Protein AF-A0AB94IXF4-F1 (afdb_monomer_lite)

pLDDT: mean 93.94, std 5.79, range [54.81, 98.69]

Structure (mmCIF, N/CA/C/O backbone):
data_AF-A0AB94IXF4-F1
#
_entry.id   AF-A0AB94IXF4-F1
#
loop_
_atom_site.group_PDB
_atom_site.id
_atom_site.type_symbol
_atom_site.label_atom_id
_atom_site.label_alt_id
_atom_site.label_comp_id
_atom_site.label_asym_id
_atom_site.label_entity_id
_atom_site.label_seq_id
_ato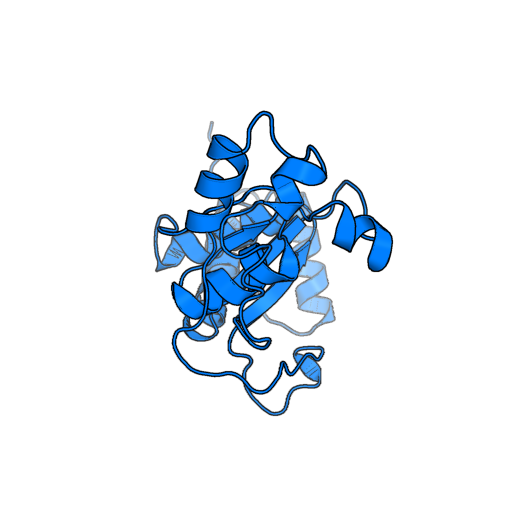m_site.pdbx_PDB_ins_code
_atom_site.Cartn_x
_atom_site.Cartn_y
_atom_site.Cartn_z
_atom_site.occupancy
_atom_site.B_iso_or_equiv
_atom_site.auth_seq_id
_atom_site.auth_comp_id
_atom_site.auth_asym_id
_atom_site.auth_atom_id
_atom_site.pdbx_PDB_model_num
ATOM 1 N N . MET A 1 1 ? -14.359 -2.201 8.084 1.00 85.12 1 MET A N 1
ATOM 2 C CA . MET A 1 1 ? -15.599 -2.285 7.279 1.00 85.12 1 MET A CA 1
ATOM 3 C C . MET A 1 1 ? -16.875 -2.180 8.103 1.00 85.12 1 MET A C 1
ATOM 5 O O . MET A 1 1 ? -17.834 -1.669 7.556 1.00 85.12 1 MET A O 1
ATOM 9 N N . GLY A 1 2 ? -16.889 -2.566 9.391 1.00 82.88 2 GLY A N 1
ATOM 10 C CA . GLY A 1 2 ? -18.087 -2.399 10.233 1.00 82.88 2 GLY A CA 1
ATOM 11 C C . GLY A 1 2 ? -19.212 -3.371 9.870 1.00 82.88 2 GLY A C 1
ATOM 12 O O . GLY A 1 2 ? -20.368 -2.977 9.850 1.00 82.88 2 GLY A O 1
ATOM 13 N N . ILE A 1 3 ? -18.840 -4.604 9.504 1.00 86.94 3 ILE A N 1
ATOM 14 C CA . ILE A 1 3 ? -19.782 -5.665 9.115 1.00 86.94 3 ILE A CA 1
ATOM 15 C C . ILE A 1 3 ? -20.527 -6.160 10.353 1.00 86.94 3 ILE A C 1
ATOM 17 O O . ILE A 1 3 ? -21.752 -6.200 10.369 1.00 86.94 3 ILE A O 1
ATOM 21 N N . ASP A 1 4 ? -19.774 -6.474 11.408 1.00 83.81 4 ASP A N 1
ATOM 22 C CA . ASP A 1 4 ? -20.351 -6.857 12.688 1.00 83.81 4 ASP A CA 1
ATOM 23 C C . ASP A 1 4 ? -20.759 -5.622 13.505 1.00 83.81 4 ASP A C 1
ATOM 25 O O . ASP A 1 4 ? -20.077 -4.586 13.445 1.00 83.81 4 ASP A O 1
ATOM 29 N N . PRO A 1 5 ? -21.824 -5.731 14.323 1.00 78.06 5 PRO A N 1
ATOM 30 C CA . PRO A 1 5 ? -22.170 -4.713 15.302 1.00 78.06 5 PRO A CA 1
ATOM 31 C C . PRO A 1 5 ? -20.988 -4.405 16.223 1.00 78.06 5 PRO A C 1
ATOM 33 O O . PRO A 1 5 ? -20.214 -5.289 16.595 1.00 78.06 5 PRO A O 1
ATOM 36 N N . SER A 1 6 ? -20.864 -3.144 16.638 1.00 76.06 6 SER A N 1
ATOM 37 C CA . SER A 1 6 ? -19.855 -2.765 17.623 1.00 76.06 6 SER A CA 1
ATOM 38 C C . SER A 1 6 ? -20.084 -3.527 18.930 1.00 76.06 6 SER A C 1
ATOM 40 O O . SER A 1 6 ? -21.148 -3.387 19.530 1.00 76.06 6 SER A O 1
ATOM 42 N N . ASP A 1 7 ? -19.082 -4.276 19.393 1.00 81.12 7 ASP A N 1
ATOM 43 C CA . ASP A 1 7 ? -19.069 -4.843 20.743 1.00 81.12 7 ASP A CA 1
ATOM 44 C C . ASP A 1 7 ? -18.964 -3.703 21.772 1.00 81.12 7 ASP A C 1
ATOM 46 O O . ASP A 1 7 ? -17.906 -3.067 21.846 1.00 81.12 7 ASP A O 1
ATOM 50 N N . PRO A 1 8 ? -20.007 -3.438 22.584 1.00 77.62 8 PRO A N 1
ATOM 51 C CA . PRO A 1 8 ? -19.984 -2.351 23.560 1.00 77.62 8 PRO A CA 1
ATOM 52 C C . PRO A 1 8 ? -18.884 -2.521 24.610 1.00 77.62 8 PRO A C 1
ATOM 54 O O . PRO A 1 8 ? -18.415 -1.533 25.162 1.00 77.62 8 PRO A O 1
ATOM 57 N N . LYS A 1 9 ? -18.446 -3.760 24.877 1.00 77.56 9 LYS A N 1
ATOM 58 C CA . LYS A 1 9 ? -17.400 -4.064 25.866 1.00 77.56 9 LYS A CA 1
ATOM 59 C C . LYS A 1 9 ? -15.984 -3.875 25.325 1.00 77.56 9 LYS A C 1
ATOM 61 O O . LYS A 1 9 ? -15.025 -4.036 26.073 1.00 77.56 9 LYS A O 1
ATOM 66 N N . ASN A 1 10 ? -15.852 -3.595 24.032 1.00 82.56 10 ASN A N 1
ATOM 67 C CA . ASN A 1 10 ? -14.578 -3.351 23.364 1.00 82.56 10 ASN A CA 1
ATOM 68 C C . ASN A 1 10 ? -14.664 -2.161 22.388 1.00 82.56 10 ASN A C 1
ATOM 70 O O . ASN A 1 10 ? -13.894 -2.048 21.424 1.00 82.56 10 ASN A O 1
ATOM 74 N N . ALA A 1 11 ? -15.649 -1.285 22.587 1.00 83.06 11 ALA A N 1
ATOM 75 C CA . ALA A 1 11 ? -15.900 -0.158 21.703 1.00 83.06 11 ALA A CA 1
ATOM 76 C C . ALA A 1 11 ? -14.771 0.875 21.787 1.00 83.06 11 ALA A C 1
ATOM 78 O O . ALA A 1 11 ? -14.455 1.502 20.773 1.00 83.06 11 ALA A O 1
ATOM 79 N N . HIS A 1 12 ? -14.111 0.981 22.946 1.00 86.75 12 HIS A N 1
ATOM 80 C CA . HIS A 1 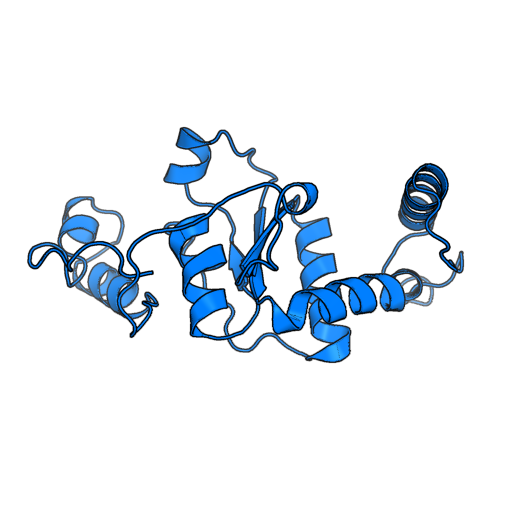12 ? -13.106 1.994 23.257 1.00 86.75 12 HIS A CA 1
ATOM 81 C C . HIS A 1 12 ? -11.711 1.410 23.528 1.00 86.75 12 HIS A C 1
ATOM 83 O O . HIS A 1 12 ? -10.838 2.125 24.001 1.00 86.75 12 HIS A O 1
ATOM 89 N N . GLY A 1 13 ? -11.455 0.148 23.168 1.00 88.94 13 GLY A N 1
ATOM 90 C CA . GLY A 1 13 ? -10.127 -0.475 23.261 1.00 88.94 13 GLY A CA 1
ATOM 91 C C . GLY A 1 13 ? -9.867 -1.246 24.559 1.00 88.94 13 GLY A C 1
ATOM 92 O O . GLY A 1 13 ? -8.744 -1.691 24.793 1.00 88.94 13 GLY A O 1
ATOM 93 N N . GLU A 1 14 ? -10.894 -1.464 25.375 1.00 93.00 14 GLU A N 1
ATOM 94 C CA . GLU A 1 14 ? -10.840 -2.149 26.668 1.00 93.00 14 GLU A CA 1
ATOM 95 C C . GLU A 1 14 ? -10.234 -3.555 26.551 1.00 93.00 14 GLU A C 1
ATOM 97 O O . GLU A 1 14 ? -9.388 -3.950 27.355 1.00 93.00 14 GLU A O 1
ATOM 102 N N . ASN A 1 15 ? -10.592 -4.313 25.506 1.00 90.88 15 ASN A N 1
ATOM 103 C CA . ASN A 1 15 ? -10.020 -5.643 25.299 1.00 90.88 15 ASN A CA 1
ATOM 104 C C . ASN A 1 15 ? -8.533 -5.567 24.931 1.00 90.88 15 ASN A C 1
ATOM 106 O O . ASN A 1 15 ? -7.759 -6.435 25.320 1.00 90.88 15 ASN A O 1
ATOM 110 N N . TRP A 1 16 ? -8.108 -4.539 24.195 1.00 91.50 16 TRP A N 1
ATOM 111 C CA . TRP A 1 16 ? -6.702 -4.370 23.817 1.00 91.50 16 TRP A CA 1
ATOM 112 C C . TRP A 1 16 ? -5.835 -3.934 24.995 1.00 91.50 16 TRP A C 1
ATOM 114 O O . TRP A 1 16 ? -4.705 -4.409 25.119 1.00 91.50 16 TRP A O 1
ATOM 124 N N . ALA A 1 17 ? -6.383 -3.116 25.894 1.00 92.62 17 ALA A N 1
ATOM 125 C CA . ALA A 1 17 ? -5.757 -2.805 27.173 1.00 92.62 17 ALA A CA 1
ATOM 126 C C . ALA A 1 17 ? -5.650 -4.054 28.063 1.00 92.62 17 ALA A C 1
ATOM 128 O O . ALA A 1 17 ? -4.574 -4.366 28.570 1.00 92.62 17 ALA A O 1
ATOM 129 N N . ARG A 1 18 ? -6.729 -4.845 28.172 1.00 93.56 18 ARG A N 1
ATOM 130 C CA . ARG A 1 18 ? -6.743 -6.121 28.911 1.00 93.56 18 ARG A CA 1
ATOM 131 C C . ARG A 1 18 ? -5.699 -7.110 28.389 1.00 93.56 18 ARG A C 1
ATOM 133 O O . ARG A 1 18 ? -5.057 -7.803 29.174 1.00 93.56 18 ARG A O 1
ATOM 140 N N . LEU A 1 19 ? -5.533 -7.178 27.068 1.00 92.56 19 LEU A N 1
ATOM 141 C CA . LEU A 1 19 ? -4.520 -8.001 26.400 1.00 92.56 19 LEU A CA 1
ATOM 142 C C . LEU A 1 19 ? -3.101 -7.419 26.501 1.00 92.56 19 LEU A C 1
ATOM 144 O O . LEU A 1 19 ? -2.166 -8.059 26.027 1.00 92.56 19 LEU A O 1
ATOM 148 N N . LYS A 1 20 ? -2.933 -6.235 27.109 1.00 94.62 20 LYS A N 1
ATOM 149 C CA . LYS A 1 20 ? -1.655 -5.523 27.254 1.00 94.62 20 LYS A CA 1
ATOM 150 C C . LYS A 1 20 ? -0.936 -5.313 25.921 1.00 94.62 20 LYS A C 1
ATOM 152 O O . LYS A 1 20 ? 0.285 -5.381 25.844 1.00 94.62 20 LYS A O 1
ATOM 157 N N . LEU A 1 21 ? -1.707 -5.052 24.863 1.00 93.81 21 LEU A N 1
ATOM 158 C CA . LEU A 1 21 ? -1.144 -4.695 23.556 1.00 93.81 21 LEU A CA 1
ATOM 159 C C . LEU A 1 21 ? -0.539 -3.286 23.562 1.00 93.81 21 LEU A C 1
ATOM 161 O O . LEU A 1 21 ? 0.271 -2.963 22.698 1.00 93.81 21 LEU A O 1
ATOM 165 N N . TYR A 1 22 ? -0.945 -2.461 24.530 1.00 95.06 22 TYR A N 1
ATOM 166 C CA . TYR A 1 22 ? -0.516 -1.081 24.708 1.00 95.06 22 TYR A CA 1
ATOM 167 C C . TYR A 1 22 ? -0.258 -0.799 26.190 1.00 95.06 22 TYR A C 1
ATOM 169 O O . TYR A 1 22 ? -0.819 -1.470 27.055 1.00 95.06 22 TYR A O 1
ATOM 177 N N . ASP A 1 23 ? 0.564 0.214 26.460 1.00 96.44 23 ASP A N 1
ATOM 178 C CA . ASP A 1 23 ? 1.026 0.584 27.806 1.00 96.44 23 ASP A CA 1
ATOM 179 C C . ASP A 1 23 ? -0.114 0.959 28.770 1.00 96.44 23 ASP A C 1
ATOM 181 O O . ASP A 1 23 ? -0.066 0.655 29.959 1.00 96.44 23 ASP A O 1
ATOM 185 N N . SER A 1 24 ? -1.182 1.577 28.256 1.00 96.00 24 SER A N 1
ATOM 186 C CA . SER A 1 24 ? -2.329 1.990 29.065 1.00 96.00 24 SER A CA 1
ATOM 187 C C . SER A 1 24 ? -3.651 1.909 28.308 1.00 96.00 24 SER A C 1
ATOM 189 O O . SER A 1 24 ? -3.694 1.920 27.075 1.00 96.00 24 SER A O 1
ATOM 191 N N . GLU A 1 25 ? -4.752 1.907 29.064 1.00 95.31 25 GLU A N 1
ATOM 192 C CA . GLU A 1 25 ? -6.114 2.036 28.529 1.00 95.31 25 GLU A CA 1
ATOM 193 C C . GLU A 1 25 ? -6.272 3.283 27.658 1.00 95.31 25 GLU A C 1
ATOM 195 O O . GLU A 1 25 ? -6.907 3.227 26.608 1.00 95.31 25 GLU A O 1
ATOM 200 N N . LYS A 1 26 ? -5.627 4.392 28.041 1.00 96.50 26 LYS A N 1
ATOM 201 C CA . LYS A 1 26 ? -5.631 5.629 27.258 1.00 96.50 26 LYS A CA 1
ATOM 202 C C . LYS A 1 26 ? -5.018 5.418 25.873 1.00 96.50 26 LYS A C 1
ATOM 204 O O . LYS A 1 26 ? -5.634 5.795 24.881 1.00 96.50 26 LYS A O 1
ATOM 209 N N . VAL A 1 27 ? -3.846 4.782 25.796 1.00 96.44 27 VAL A N 1
ATOM 210 C CA . VAL A 1 27 ? -3.198 4.486 24.507 1.00 96.44 27 VAL A CA 1
ATOM 211 C C . VAL A 1 27 ? -4.059 3.524 23.688 1.00 96.44 27 VAL A C 1
ATOM 213 O O . VAL A 1 27 ? -4.276 3.762 22.503 1.00 96.44 27 VAL A O 1
ATOM 216 N N . ALA A 1 28 ? -4.618 2.482 24.311 1.00 95.75 28 ALA A N 1
ATOM 217 C CA . ALA A 1 28 ? -5.523 1.557 23.631 1.00 95.75 28 ALA A CA 1
ATOM 218 C C . ALA A 1 28 ? -6.760 2.267 23.045 1.00 95.75 28 ALA A C 1
ATOM 220 O O . ALA A 1 28 ? -7.162 1.979 21.914 1.00 95.75 28 ALA A O 1
ATOM 221 N N . ALA A 1 29 ? -7.328 3.224 23.780 1.00 94.56 29 ALA A N 1
ATOM 222 C CA . ALA A 1 29 ? -8.455 4.031 23.330 1.00 94.56 29 ALA A CA 1
ATOM 223 C C . ALA A 1 29 ? -8.081 4.987 22.198 1.00 94.56 29 ALA A C 1
ATOM 225 O O . ALA A 1 29 ? -8.840 5.129 21.238 1.00 94.56 29 ALA A O 1
ATOM 226 N N . ASP A 1 30 ? -6.911 5.616 22.262 1.00 95.25 30 ASP A N 1
ATOM 227 C CA . ASP A 1 30 ? -6.436 6.504 21.201 1.00 95.25 30 ASP A CA 1
ATOM 228 C C . ASP A 1 30 ? -6.174 5.731 19.901 1.00 95.25 30 ASP A C 1
ATOM 230 O O . ASP A 1 30 ? -6.598 6.165 18.828 1.00 95.25 30 ASP A O 1
ATOM 234 N N . VAL A 1 31 ? -5.618 4.519 19.994 1.00 94.12 31 VAL A N 1
ATOM 235 C CA . VAL A 1 31 ? -5.533 3.598 18.853 1.00 94.12 31 VAL A CA 1
ATOM 236 C C . VAL A 1 31 ? -6.923 3.281 18.299 1.00 94.12 31 VAL A C 1
ATOM 238 O O . VAL A 1 31 ? -7.137 3.329 17.087 1.00 94.12 31 VAL A O 1
ATOM 241 N N . ARG A 1 32 ? -7.886 2.959 19.171 1.00 91.62 32 ARG A N 1
ATOM 242 C CA . ARG A 1 32 ? -9.256 2.613 18.767 1.00 91.62 32 ARG A CA 1
ATOM 243 C C . ARG A 1 32 ? -9.939 3.757 18.008 1.00 91.62 32 ARG A C 1
ATOM 245 O O . ARG A 1 32 ? -10.638 3.486 17.032 1.00 91.62 32 ARG A O 1
ATOM 252 N N . LYS A 1 33 ? -9.705 5.012 18.409 1.00 91.75 33 LYS A N 1
ATOM 253 C CA . LYS A 1 33 ? -10.216 6.219 17.726 1.00 91.75 33 LYS A CA 1
ATOM 254 C C . LYS A 1 33 ? -9.614 6.420 16.334 1.00 91.75 33 LYS A C 1
ATOM 256 O O . LYS A 1 33 ? -10.285 6.972 15.469 1.00 91.75 33 LYS A O 1
ATOM 261 N N . GLY A 1 34 ? -8.374 5.979 16.111 1.00 90.44 34 GLY A N 1
ATOM 262 C CA . GLY A 1 34 ? -7.700 6.073 14.810 1.00 90.44 34 GLY A CA 1
ATOM 263 C C . GLY A 1 34 ? -8.213 5.086 13.753 1.00 90.44 34 GLY A C 1
ATOM 264 O O . GLY A 1 34 ? -7.887 5.219 12.569 1.00 90.44 34 GLY A O 1
ATOM 265 N N . LEU A 1 35 ? -9.013 4.095 14.162 1.00 91.69 35 LEU A N 1
ATOM 266 C CA . LEU A 1 35 ? -9.588 3.100 13.261 1.00 91.69 35 LEU A CA 1
ATOM 267 C C . LEU A 1 35 ? -10.643 3.718 12.343 1.00 91.69 35 LEU A C 1
ATOM 269 O O . LEU A 1 35 ? -11.407 4.601 12.723 1.00 91.69 35 LEU A O 1
ATOM 273 N N . THR A 1 36 ? -10.729 3.182 11.132 1.00 90.69 36 THR A N 1
ATOM 274 C CA . THR A 1 36 ? -11.629 3.664 10.089 1.00 90.69 36 THR A CA 1
ATOM 275 C C . THR A 1 36 ? -12.701 2.619 9.796 1.00 90.69 36 THR A C 1
ATOM 277 O O . THR A 1 36 ? -12.412 1.441 9.568 1.00 90.69 36 THR A O 1
ATOM 280 N N . TYR A 1 37 ? -13.957 3.061 9.781 1.00 90.31 37 TYR A N 1
ATOM 281 C CA . TYR A 1 37 ? -15.126 2.225 9.522 1.00 90.31 37 TYR A CA 1
ATOM 282 C C . TYR A 1 37 ? -15.947 2.815 8.381 1.00 90.31 37 TYR A C 1
ATOM 284 O O . TYR A 1 37 ? -15.998 4.034 8.216 1.00 90.31 37 TYR A O 1
ATOM 292 N N . SER A 1 38 ? -16.595 1.949 7.598 1.00 89.94 38 SER A N 1
ATOM 293 C CA . SER A 1 38 ? -17.587 2.421 6.637 1.00 89.94 38 SER A CA 1
ATOM 294 C C . SER A 1 38 ?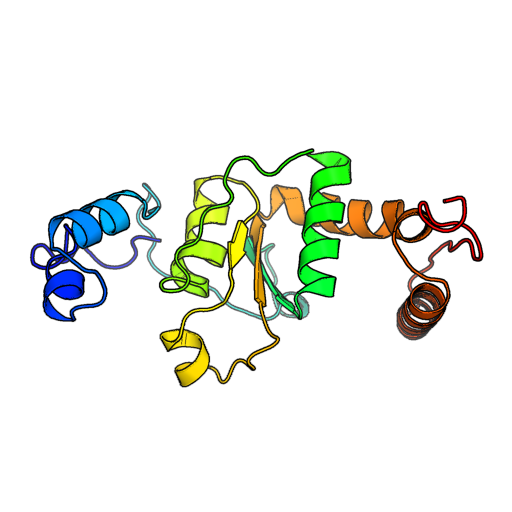 -18.793 2.950 7.408 1.00 89.94 38 SER A C 1
ATOM 296 O O . SER A 1 38 ? -19.197 2.351 8.403 1.00 89.94 38 SER A O 1
ATOM 298 N N . LYS A 1 39 ? -19.345 4.082 6.964 1.00 86.69 39 LYS A N 1
ATOM 299 C CA . LYS A 1 39 ? -20.590 4.636 7.520 1.00 86.69 39 LYS A CA 1
ATOM 300 C C . LYS A 1 39 ? -21.825 3.902 7.002 1.00 86.69 39 LYS A C 1
ATOM 302 O O . LYS A 1 39 ? -22.883 3.973 7.616 1.00 86.69 39 LYS A O 1
ATOM 307 N N . GLU A 1 40 ? -21.688 3.224 5.869 1.00 87.81 40 GLU A N 1
ATOM 308 C CA . GLU A 1 40 ? -22.754 2.437 5.271 1.00 87.81 40 GLU A CA 1
ATOM 309 C C . GLU A 1 40 ? -22.690 0.997 5.786 1.00 87.81 40 GLU A C 1
ATOM 311 O O . GLU A 1 40 ? -21.602 0.410 5.779 1.00 87.81 40 GLU A O 1
ATOM 316 N N . PRO A 1 41 ? -23.828 0.396 6.170 1.00 85.88 41 PRO A N 1
ATOM 317 C CA . PRO A 1 41 ? -23.877 -1.014 6.527 1.00 85.88 41 PRO A CA 1
ATOM 318 C C . PRO A 1 41 ? -23.360 -1.889 5.382 1.00 85.88 41 PRO A C 1
ATOM 320 O O . PRO A 1 41 ? -23.752 -1.718 4.225 1.00 85.88 41 PRO A O 1
ATOM 323 N N . LYS A 1 42 ? -22.491 -2.849 5.704 1.00 88.56 42 LYS A N 1
ATOM 324 C CA . LYS A 1 42 ? -21.982 -3.843 4.752 1.00 88.56 42 LYS A CA 1
ATOM 325 C C . LYS A 1 42 ? -22.381 -5.231 5.232 1.00 88.56 42 LYS A C 1
ATOM 327 O O . LYS A 1 42 ? -22.160 -5.564 6.388 1.00 88.56 42 LYS A O 1
ATOM 332 N N . TYR A 1 43 ? -22.954 -6.032 4.338 1.00 89.88 43 TYR A N 1
ATOM 333 C CA . TYR A 1 43 ? -23.402 -7.393 4.655 1.00 89.88 43 TYR A CA 1
ATOM 334 C C . TYR A 1 43 ? -22.259 -8.421 4.625 1.00 89.88 43 TYR A C 1
ATOM 336 O O . TYR A 1 43 ? -22.322 -9.446 5.293 1.00 89.88 43 TYR A O 1
ATOM 344 N N . GLY A 1 44 ? -21.197 -8.151 3.863 1.00 90.88 44 GLY A N 1
ATOM 345 C CA . GLY A 1 44 ? -20.068 -9.064 3.725 1.00 90.88 44 GLY A CA 1
ATOM 346 C C . GLY A 1 44 ? -18.957 -8.499 2.848 1.00 90.88 44 GLY A C 1
ATOM 347 O O . GLY A 1 44 ? -19.009 -7.344 2.421 1.00 90.88 44 GLY A O 1
ATOM 348 N N . LEU A 1 45 ? -17.950 -9.334 2.596 1.00 91.19 45 LEU A N 1
ATOM 349 C CA . LEU A 1 45 ? -16.828 -9.056 1.701 1.00 91.19 45 LEU A CA 1
ATOM 350 C C . LEU A 1 45 ? -16.780 -10.121 0.613 1.00 91.19 45 LEU A C 1
ATOM 352 O O . LEU A 1 45 ? -16.959 -11.303 0.898 1.00 91.19 45 LEU A O 1
ATOM 356 N N . PHE A 1 46 ? -16.499 -9.691 -0.612 1.00 93.00 46 PHE A N 1
ATOM 357 C CA . PHE A 1 46 ? -16.178 -10.576 -1.721 1.00 93.00 46 PHE A CA 1
ATOM 358 C C . PHE A 1 46 ? -14.679 -10.473 -2.006 1.00 93.00 46 PHE A C 1
ATOM 360 O O . PHE A 1 46 ? -14.157 -9.372 -2.173 1.00 93.00 46 PHE A O 1
ATOM 367 N N . LEU A 1 47 ? -13.991 -11.613 -2.008 1.00 93.56 47 LEU A N 1
ATOM 368 C CA . LEU A 1 47 ? -12.547 -11.716 -2.201 1.00 93.56 47 LEU A CA 1
ATOM 369 C C . LEU A 1 47 ? -12.282 -12.782 -3.260 1.00 93.56 47 LEU A C 1
ATOM 371 O O . LEU A 1 47 ? -12.800 -13.891 -3.155 1.00 93.56 47 LEU A O 1
ATOM 375 N N . ALA A 1 48 ? -11.467 -12.443 -4.248 1.00 95.12 48 ALA A N 1
ATOM 376 C CA . ALA A 1 48 ? -11.022 -13.344 -5.302 1.00 95.12 48 ALA A CA 1
ATOM 377 C C . ALA A 1 48 ? -9.714 -12.805 -5.912 1.00 95.12 48 ALA A C 1
ATOM 379 O O . ALA A 1 48 ? -9.419 -11.613 -5.753 1.00 95.12 48 ALA A O 1
ATOM 380 N N . PRO A 1 49 ? -8.923 -13.646 -6.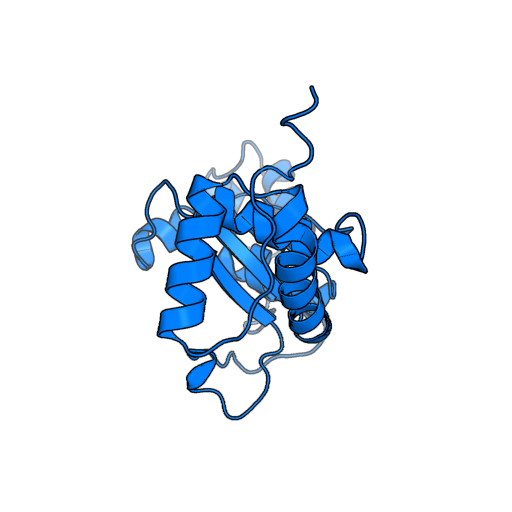595 1.00 95.50 49 PRO A N 1
ATOM 381 C CA . PRO A 1 49 ? -7.898 -13.170 -7.518 1.00 95.50 49 PRO A CA 1
ATOM 382 C C . PRO A 1 49 ? -8.507 -12.207 -8.543 1.00 95.50 49 PRO A C 1
ATOM 384 O O . PRO A 1 49 ? -9.653 -12.383 -8.958 1.00 95.50 49 PRO A O 1
ATOM 387 N N . ILE A 1 50 ? -7.767 -11.168 -8.937 1.00 92.19 50 ILE A N 1
ATOM 388 C CA . ILE A 1 50 ? -8.306 -10.113 -9.811 1.00 92.19 50 ILE A CA 1
ATOM 389 C C . ILE A 1 50 ? -8.670 -10.655 -11.201 1.00 92.19 50 ILE A C 1
ATOM 391 O O . ILE A 1 50 ? -9.590 -10.154 -11.838 1.00 92.19 50 ILE A O 1
ATOM 395 N N . GLU A 1 51 ? -7.968 -11.695 -11.645 1.00 91.75 51 GLU A N 1
ATOM 396 C CA . GLU A 1 51 ? -8.203 -12.430 -12.885 1.00 91.75 51 GLU A CA 1
ATOM 397 C C . GLU A 1 51 ? -9.518 -13.224 -12.897 1.00 91.75 51 GLU A C 1
ATOM 399 O O . GLU A 1 51 ? -10.061 -13.463 -13.973 1.00 91.75 51 GLU A O 1
ATOM 404 N N . ASP A 1 52 ? -10.047 -13.570 -11.721 1.00 94.75 52 ASP A N 1
ATOM 405 C CA . ASP A 1 52 ? -11.270 -14.364 -11.554 1.00 94.75 52 ASP A CA 1
ATOM 406 C C . ASP A 1 52 ? -12.494 -13.488 -11.221 1.00 94.75 52 ASP A C 1
ATOM 408 O O . ASP A 1 52 ? -13.588 -13.996 -10.963 1.00 94.75 52 ASP A O 1
ATOM 412 N N . MET A 1 53 ? -12.330 -12.160 -11.174 1.00 92.56 53 MET A N 1
ATOM 413 C CA . MET A 1 53 ? -13.408 -11.233 -10.834 1.00 92.56 53 MET A CA 1
ATOM 414 C C . MET A 1 53 ? -14.156 -10.713 -12.068 1.00 92.56 53 MET A C 1
ATOM 416 O O . MET A 1 53 ? -13.596 -10.002 -12.899 1.00 92.56 53 MET A O 1
ATOM 420 N N . ASP A 1 54 ? -15.475 -10.927 -12.104 1.00 90.06 54 ASP A N 1
ATOM 421 C CA . ASP A 1 54 ? -16.363 -10.339 -13.125 1.00 90.06 54 ASP A CA 1
ATOM 422 C C . ASP A 1 54 ? -16.568 -8.823 -12.956 1.00 90.06 54 ASP A C 1
ATOM 424 O O . ASP A 1 54 ? -16.949 -8.110 -13.888 1.00 90.06 54 ASP A O 1
ATOM 428 N N . LYS A 1 55 ? -16.370 -8.317 -11.734 1.00 90.06 55 LYS A N 1
ATOM 429 C CA . LYS A 1 55 ? -16.555 -6.908 -11.371 1.00 90.06 55 LYS A CA 1
ATOM 430 C C . LYS A 1 55 ? -15.244 -6.322 -10.882 1.00 90.06 55 LYS A C 1
ATOM 432 O O . LYS A 1 55 ? -14.469 -6.991 -10.211 1.00 90.06 55 LYS A O 1
ATOM 437 N N . ARG A 1 56 ? -15.032 -5.036 -11.160 1.00 91.56 56 ARG A N 1
ATOM 438 C CA . ARG A 1 56 ? -13.888 -4.309 -10.603 1.00 91.56 56 ARG A CA 1
ATOM 439 C C . ARG A 1 56 ? -13.990 -4.292 -9.069 1.00 91.56 56 ARG A C 1
ATOM 441 O O . ARG A 1 56 ? -15.068 -3.970 -8.566 1.00 91.56 56 ARG A O 1
ATOM 448 N N . PRO A 1 57 ? -12.919 -4.648 -8.339 1.00 95.56 57 PRO A N 1
ATOM 449 C CA . PRO A 1 57 ? -12.924 -4.603 -6.883 1.00 95.56 57 PRO A CA 1
ATOM 450 C C . PRO A 1 57 ? -12.870 -3.158 -6.388 1.00 95.56 57 PRO A C 1
ATOM 452 O O . PRO A 1 57 ? -12.133 -2.353 -6.951 1.00 95.56 57 PRO A O 1
ATOM 455 N N . ASP A 1 58 ? -13.563 -2.857 -5.286 1.00 96.00 58 ASP A N 1
ATOM 456 C CA . ASP A 1 58 ? -13.506 -1.535 -4.644 1.00 96.00 58 ASP A CA 1
ATOM 457 C C . ASP A 1 58 ? -12.095 -1.184 -4.132 1.00 96.00 58 ASP A C 1
ATOM 459 O O . ASP A 1 58 ? -11.714 -0.015 -4.067 1.00 96.00 58 ASP A O 1
ATOM 463 N N . VAL A 1 59 ? -11.326 -2.204 -3.738 1.00 97.19 59 VAL A N 1
ATOM 464 C CA . VAL A 1 59 ? -9.938 -2.092 -3.281 1.00 97.19 59 VAL A CA 1
ATOM 465 C C . VAL A 1 59 ? -9.145 -3.283 -3.812 1.00 97.19 59 VAL A C 1
ATOM 467 O O . VAL A 1 59 ? -9.551 -4.431 -3.634 1.00 97.19 59 VAL A O 1
ATOM 470 N N . VAL A 1 60 ? -7.991 -3.018 -4.419 1.00 97.88 60 VAL A N 1
ATOM 471 C CA . VAL A 1 60 ? -7.016 -4.036 -4.818 1.00 97.88 60 VAL A CA 1
ATOM 472 C C . VAL A 1 60 ? -6.000 -4.221 -3.695 1.00 97.88 60 VAL A C 1
ATOM 474 O O . VAL A 1 60 ? -5.363 -3.262 -3.256 1.00 97.88 60 VAL A O 1
ATOM 477 N N . LEU A 1 61 ? -5.843 -5.463 -3.239 1.00 97.75 61 LEU A N 1
ATOM 478 C CA . LEU A 1 61 ? -4.849 -5.852 -2.243 1.00 97.75 61 LEU A CA 1
ATOM 479 C C . LEU A 1 61 ? -3.623 -6.427 -2.948 1.00 97.75 61 LEU A C 1
ATOM 481 O O . LEU A 1 61 ? -3.735 -7.394 -3.698 1.00 97.75 61 LEU A O 1
ATOM 485 N N . ILE A 1 62 ? -2.452 -5.854 -2.685 1.00 98.12 62 ILE A N 1
ATOM 486 C CA . ILE A 1 62 ? -1.181 -6.315 -3.250 1.00 98.12 62 ILE A CA 1
ATOM 487 C C . ILE A 1 62 ? -0.253 -6.667 -2.095 1.00 98.12 62 ILE A C 1
ATOM 489 O O . ILE A 1 62 ? 0.083 -5.795 -1.298 1.00 98.12 62 ILE A O 1
ATOM 493 N N . VAL A 1 63 ? 0.171 -7.927 -2.014 1.00 97.69 63 VAL A N 1
ATOM 494 C CA . VAL A 1 63 ? 1.208 -8.381 -1.077 1.00 97.69 63 VAL A CA 1
ATOM 495 C C . VAL A 1 63 ? 2.522 -8.488 -1.839 1.00 97.69 63 VAL A C 1
ATOM 497 O O . VAL A 1 63 ? 2.576 -9.104 -2.904 1.00 97.69 63 VAL A O 1
ATOM 500 N N . ALA A 1 64 ? 3.567 -7.839 -1.337 1.00 98.19 64 ALA A N 1
ATOM 501 C CA . ALA A 1 64 ? 4.872 -7.814 -1.982 1.00 98.19 64 ALA A CA 1
ATOM 502 C C . ALA A 1 64 ? 5.982 -7.491 -0.975 1.00 98.19 64 ALA A C 1
ATOM 504 O O . ALA A 1 64 ? 5.725 -7.162 0.179 1.00 98.19 64 ALA A O 1
ATOM 505 N N . ASN A 1 65 ? 7.235 -7.552 -1.420 1.00 98.31 65 ASN A N 1
ATOM 506 C CA . ASN A 1 65 ? 8.366 -7.107 -0.610 1.00 98.31 65 ASN A CA 1
ATOM 507 C C . ASN A 1 65 ? 8.432 -5.563 -0.492 1.00 98.31 65 ASN A C 1
ATOM 509 O O . ASN A 1 65 ? 7.820 -4.858 -1.306 1.00 98.31 65 ASN A O 1
ATOM 513 N N . PRO A 1 66 ? 9.209 -5.015 0.467 1.00 98.56 66 PRO A N 1
ATOM 514 C CA . PRO A 1 66 ? 9.344 -3.572 0.660 1.00 98.56 66 PRO A CA 1
ATOM 515 C C . PRO A 1 66 ? 9.733 -2.792 -0.598 1.00 98.56 66 PRO A C 1
ATOM 517 O O . PRO A 1 66 ? 9.232 -1.690 -0.814 1.00 98.56 66 PRO A O 1
ATOM 520 N N . TYR A 1 67 ? 10.594 -3.359 -1.451 1.00 98.31 67 TYR A N 1
ATOM 521 C CA . TYR A 1 67 ? 11.034 -2.702 -2.683 1.00 98.31 67 TYR A CA 1
ATOM 522 C C . TYR A 1 67 ? 9.869 -2.491 -3.657 1.00 98.31 67 TYR A C 1
ATOM 524 O O . TYR A 1 67 ? 9.652 -1.388 -4.156 1.00 98.31 67 TYR A O 1
ATOM 532 N N . ASN A 1 68 ? 9.062 -3.528 -3.877 1.00 98.38 68 ASN A N 1
ATOM 533 C CA . ASN A 1 68 ? 7.897 -3.453 -4.751 1.00 98.38 68 ASN A CA 1
ATOM 534 C C . ASN A 1 68 ? 6.794 -2.569 -4.154 1.00 98.38 68 ASN A C 1
ATOM 536 O O . ASN A 1 68 ? 6.168 -1.809 -4.888 1.00 98.38 68 ASN A O 1
ATOM 540 N N . CYS A 1 69 ? 6.579 -2.602 -2.834 1.00 98.50 69 CYS A N 1
ATOM 541 C CA . CYS A 1 69 ? 5.655 -1.674 -2.178 1.00 98.50 69 CYS A CA 1
ATOM 542 C C . CYS A 1 69 ? 6.096 -0.214 -2.350 1.00 98.50 69 CYS A C 1
ATOM 544 O O . CYS A 1 69 ? 5.265 0.642 -2.646 1.00 98.50 69 CYS A O 1
ATOM 546 N N . MET A 1 70 ? 7.397 0.071 -2.249 1.00 98.12 70 MET A N 1
ATOM 547 C CA . MET A 1 70 ? 7.949 1.393 -2.553 1.00 98.12 70 MET A CA 1
ATOM 548 C C . MET A 1 70 ? 7.670 1.797 -4.009 1.00 98.12 70 MET A C 1
ATOM 550 O O . MET A 1 70 ? 7.184 2.905 -4.239 1.00 98.12 70 MET A O 1
ATOM 554 N N . ARG A 1 71 ? 7.876 0.899 -4.984 1.00 98.56 71 ARG A N 1
ATOM 555 C CA . ARG A 1 71 ? 7.558 1.173 -6.398 1.00 98.56 71 ARG A CA 1
ATOM 556 C C . ARG A 1 71 ? 6.074 1.447 -6.629 1.00 98.56 71 ARG A C 1
ATOM 558 O O . ARG A 1 71 ? 5.750 2.333 -7.413 1.00 98.56 71 ARG A O 1
ATOM 565 N N . ILE A 1 72 ? 5.180 0.765 -5.912 1.00 98.69 72 ILE A N 1
ATOM 566 C CA . ILE A 1 72 ? 3.734 1.034 -5.953 1.00 98.69 72 ILE A CA 1
ATOM 567 C C . ILE A 1 72 ? 3.421 2.449 -5.448 1.00 98.69 72 ILE A C 1
ATOM 569 O O . ILE A 1 72 ? 2.686 3.180 -6.108 1.00 98.69 72 ILE A O 1
ATOM 573 N N . ILE A 1 73 ? 4.015 2.874 -4.328 1.00 98.38 73 ILE A N 1
ATOM 574 C CA . ILE A 1 73 ? 3.831 4.238 -3.801 1.00 98.38 73 ILE A CA 1
ATOM 575 C C . ILE A 1 73 ? 4.422 5.292 -4.747 1.00 98.38 73 ILE A C 1
ATOM 577 O O . ILE A 1 73 ? 3.810 6.335 -4.954 1.00 98.38 73 ILE A O 1
ATOM 581 N N . GLN A 1 74 ? 5.575 5.029 -5.367 1.00 98.19 74 GLN A N 1
ATOM 582 C CA . GLN A 1 74 ? 6.122 5.914 -6.401 1.00 98.19 74 GLN A CA 1
ATOM 583 C C . GLN A 1 74 ? 5.204 6.001 -7.628 1.00 98.19 74 GLN A C 1
ATOM 585 O O . GLN A 1 74 ? 5.039 7.084 -8.184 1.00 98.19 74 GLN A O 1
ATOM 590 N N . GLY A 1 75 ? 4.589 4.885 -8.029 1.00 98.56 75 GLY A N 1
ATOM 591 C CA . GLY A 1 75 ? 3.604 4.858 -9.107 1.00 98.56 75 GLY A CA 1
ATOM 592 C C . GLY A 1 75 ? 2.366 5.689 -8.791 1.00 98.56 75 GLY A C 1
ATOM 593 O O . GLY A 1 75 ? 1.962 6.509 -9.605 1.00 98.56 75 GLY A O 1
ATOM 594 N N . TYR A 1 76 ? 1.829 5.561 -7.575 1.00 98.56 76 TYR A N 1
ATOM 595 C CA . TYR A 1 76 ? 0.774 6.449 -7.079 1.00 98.56 76 TYR A CA 1
ATOM 596 C C . TYR A 1 76 ? 1.197 7.923 -7.147 1.00 98.56 76 TYR A C 1
ATOM 598 O O . TYR A 1 76 ? 0.480 8.770 -7.681 1.00 98.56 76 TYR A O 1
ATOM 606 N N . ALA A 1 77 ? 2.390 8.230 -6.634 1.00 98.31 77 ALA A N 1
ATOM 607 C CA . ALA A 1 77 ? 2.855 9.601 -6.501 1.00 98.31 77 ALA A CA 1
ATOM 608 C C . ALA A 1 77 ? 3.106 10.307 -7.835 1.00 98.31 77 ALA A C 1
ATOM 610 O O . ALA A 1 77 ? 3.061 11.536 -7.882 1.00 98.31 77 ALA A O 1
ATOM 611 N N . TYR A 1 78 ? 3.325 9.550 -8.911 1.00 98.44 78 TYR A N 1
ATOM 612 C CA . TYR A 1 78 ? 3.481 10.097 -10.254 1.00 98.44 78 TYR A CA 1
ATOM 613 C C . TYR A 1 78 ? 2.255 10.909 -10.705 1.00 98.44 78 TYR A C 1
ATOM 615 O O . TYR A 1 78 ? 2.423 11.991 -11.262 1.00 98.44 78 TYR A O 1
ATOM 623 N N . HIS A 1 79 ? 1.040 10.429 -10.412 1.00 98.44 79 HIS A N 1
ATOM 624 C CA . HIS A 1 79 ? -0.212 11.110 -10.782 1.00 98.44 79 HIS A CA 1
ATOM 625 C C . HIS A 1 79 ? -0.843 11.894 -9.632 1.00 98.44 79 HIS A C 1
ATOM 627 O O . HIS A 1 79 ? -1.479 12.922 -9.859 1.00 98.44 79 HIS A O 1
ATOM 633 N N . HIS A 1 80 ? -0.670 11.430 -8.393 1.00 97.38 80 HIS A N 1
ATOM 634 C CA . HIS A 1 80 ? -1.418 11.949 -7.243 1.00 97.38 80 HIS A CA 1
ATOM 635 C C . HIS A 1 80 ? -0.559 12.703 -6.216 1.00 97.38 80 HIS A C 1
ATOM 637 O O . HIS A 1 80 ? -1.097 13.281 -5.272 1.00 97.38 80 HIS A O 1
ATOM 643 N N . GLY A 1 81 ? 0.769 12.725 -6.370 1.00 97.38 81 GLY A N 1
ATOM 644 C CA . GLY A 1 81 ? 1.673 13.303 -5.377 1.00 97.38 81 GLY A CA 1
ATOM 645 C C . GLY A 1 81 ? 1.742 12.481 -4.083 1.00 97.38 81 GLY A C 1
ATOM 646 O O . GLY A 1 81 ? 1.694 11.254 -4.090 1.00 97.38 81 GLY A O 1
ATOM 647 N N . MET A 1 82 ? 1.918 13.140 -2.939 1.00 96.94 82 MET A N 1
ATOM 648 C CA . MET A 1 82 ? 2.104 12.426 -1.673 1.00 96.94 82 MET A CA 1
ATOM 649 C C . MET A 1 82 ? 0.770 11.839 -1.167 1.00 96.94 82 MET A C 1
ATOM 651 O O . MET A 1 82 ? -0.204 12.588 -1.081 1.00 96.94 82 MET A O 1
ATOM 655 N N . PRO A 1 83 ? 0.706 10.547 -0.783 1.00 95.62 83 PRO A N 1
ATOM 656 C CA . PRO A 1 83 ? -0.477 9.982 -0.134 1.00 95.62 83 PRO A CA 1
ATOM 657 C C . PRO A 1 83 ? -0.874 10.789 1.110 1.00 95.62 83 PRO A C 1
ATOM 659 O O . PRO A 1 83 ? -0.033 11.059 1.972 1.00 95.62 83 PRO A O 1
ATOM 662 N N . ALA A 1 84 ? -2.148 11.158 1.234 1.00 93.06 84 ALA A N 1
ATOM 663 C CA . ALA A 1 84 ? -2.634 12.000 2.328 1.00 93.06 84 ALA A CA 1
ATOM 664 C C . ALA A 1 84 ? -3.017 11.188 3.577 1.00 93.06 84 ALA A C 1
ATOM 666 O O . ALA A 1 84 ? -3.069 11.725 4.684 1.00 93.06 84 ALA A O 1
ATOM 667 N N . SER A 1 85 ? -3.288 9.892 3.408 1.00 87.81 85 SER A N 1
ATOM 668 C CA . SER A 1 85 ? -3.967 9.065 4.409 1.00 87.81 85 SER A CA 1
ATOM 669 C C . SER A 1 85 ? -3.142 7.885 4.918 1.00 87.81 85 SER A C 1
ATOM 671 O O . SER A 1 85 ? -3.720 6.981 5.534 1.00 87.81 85 SER A O 1
ATOM 673 N N . ILE A 1 86 ? -1.816 7.892 4.723 1.00 94.75 86 ILE A N 1
ATOM 674 C CA . ILE A 1 86 ? -0.940 6.825 5.226 1.00 94.75 86 ILE A CA 1
ATOM 675 C C . ILE A 1 86 ? -1.041 6.755 6.747 1.00 94.75 86 ILE A C 1
ATOM 677 O O . ILE A 1 86 ? -0.762 7.716 7.465 1.00 94.75 86 ILE A O 1
ATOM 681 N N . ASN A 1 87 ? -1.468 5.603 7.247 1.00 93.00 87 ASN A N 1
ATOM 682 C CA . ASN A 1 87 ? -1.625 5.359 8.672 1.00 93.00 87 ASN A CA 1
ATOM 683 C C . ASN A 1 87 ? -1.506 3.868 8.944 1.00 93.00 87 ASN A C 1
ATOM 685 O O . ASN A 1 87 ? -2.139 3.047 8.273 1.00 93.00 87 ASN A O 1
ATOM 689 N N . MET A 1 88 ? -0.711 3.534 9.948 1.00 94.00 88 MET A N 1
ATOM 690 C CA . MET A 1 88 ? -0.438 2.159 10.312 1.00 94.00 88 MET A CA 1
ATOM 691 C C . MET A 1 88 ? -0.169 2.049 11.802 1.00 94.00 88 MET A C 1
ATOM 693 O O . MET A 1 88 ? 0.314 2.983 12.442 1.00 94.00 88 MET A O 1
ATOM 697 N N . ILE A 1 89 ? -0.455 0.865 12.323 1.00 94.50 89 ILE A N 1
ATOM 698 C CA . ILE A 1 89 ? -0.104 0.456 13.680 1.00 94.50 89 ILE A CA 1
ATOM 699 C C . ILE A 1 89 ? 0.607 -0.898 13.704 1.00 94.50 89 ILE A C 1
ATOM 701 O O . ILE A 1 89 ? 1.203 -1.267 14.711 1.00 94.50 89 ILE A O 1
ATOM 705 N N . GLY A 1 90 ? 0.541 -1.666 12.612 1.00 93.38 90 GLY A N 1
ATOM 706 C CA . GLY A 1 90 ? 1.148 -2.995 12.532 1.00 93.38 90 GLY A CA 1
ATOM 707 C C . GLY A 1 90 ? 0.341 -4.076 13.255 1.00 93.38 90 GLY A C 1
ATOM 708 O O . GLY A 1 90 ? 0.796 -5.205 13.379 1.00 93.38 90 GLY A O 1
ATOM 709 N N . ASN A 1 91 ? -0.880 -3.764 13.702 1.00 92.75 91 ASN A N 1
ATOM 710 C CA . ASN A 1 91 ? -1.760 -4.689 14.428 1.00 92.75 91 ASN A CA 1
ATOM 711 C C . ASN A 1 91 ? -3.141 -4.888 13.776 1.00 92.75 91 ASN A C 1
ATOM 713 O O . ASN A 1 91 ? -3.898 -5.753 14.210 1.00 92.75 91 ASN A O 1
ATOM 717 N N . GLN A 1 92 ? -3.463 -4.150 12.706 1.00 92.88 92 GLN A N 1
ATOM 718 C CA . GLN A 1 92 ? -4.734 -4.248 11.966 1.00 92.88 92 GLN A CA 1
ATOM 719 C C . GLN A 1 92 ? -4.496 -4.231 10.446 1.00 92.88 92 GLN A C 1
ATOM 721 O O . GLN A 1 92 ? -5.115 -3.478 9.708 1.00 92.88 92 GLN A O 1
ATOM 726 N N . ALA A 1 93 ? -3.572 -5.064 9.979 1.00 95.25 93 ALA A N 1
ATOM 727 C CA . ALA A 1 93 ? -3.037 -5.029 8.621 1.00 95.25 93 ALA A CA 1
ATOM 728 C C . ALA A 1 93 ? -4.077 -5.119 7.493 1.00 95.25 93 ALA A C 1
ATOM 730 O O . ALA A 1 93 ? -4.571 -4.109 7.005 1.00 95.25 93 ALA A O 1
ATOM 731 N N . VAL A 1 94 ? -4.446 -6.327 7.065 1.00 95.44 94 VAL A N 1
ATOM 732 C CA . VAL A 1 94 ? -5.315 -6.486 5.891 1.00 95.44 94 VAL A CA 1
ATOM 733 C C . VAL A 1 94 ? -6.687 -5.848 6.132 1.00 95.44 94 VAL A C 1
ATOM 735 O O . VAL A 1 94 ? -7.204 -5.145 5.272 1.00 95.44 94 VAL A O 1
ATOM 738 N N . CYS A 1 95 ? -7.256 -6.030 7.324 1.00 93.75 95 CYS A N 1
ATOM 739 C CA . CYS A 1 95 ? -8.604 -5.582 7.675 1.00 93.75 95 CYS A CA 1
ATOM 740 C C . CYS A 1 95 ? -8.779 -4.052 7.721 1.00 93.75 95 CYS A C 1
ATOM 742 O O . CYS A 1 95 ? -9.794 -3.546 7.232 1.00 93.75 95 CYS A O 1
ATOM 744 N N . LEU A 1 96 ? -7.834 -3.313 8.312 1.00 95.19 96 LEU A N 1
ATOM 745 C CA . LEU A 1 96 ? -7.888 -1.851 8.409 1.00 95.19 96 LEU A CA 1
ATOM 746 C C . LEU A 1 96 ? -6.944 -1.210 7.402 1.00 95.19 96 LEU A C 1
ATOM 748 O O . LEU A 1 96 ? -7.410 -0.459 6.551 1.00 95.19 96 LEU A O 1
ATOM 752 N N . GLU A 1 97 ? -5.645 -1.483 7.525 1.00 97.25 97 GLU A N 1
ATOM 753 C CA . GLU A 1 97 ? -4.593 -0.754 6.815 1.00 97.25 97 GLU A CA 1
ATOM 754 C C . GLU A 1 97 ? -4.709 -0.951 5.299 1.00 97.25 97 GLU A C 1
ATOM 756 O O . GLU A 1 97 ? -4.616 0.033 4.578 1.00 97.25 97 GLU A O 1
ATOM 761 N N . CYS A 1 98 ? -5.004 -2.158 4.807 1.00 97.25 98 CYS A N 1
ATOM 762 C CA . CYS A 1 98 ? -5.124 -2.399 3.361 1.00 97.25 98 CYS A CA 1
ATOM 763 C C . CYS A 1 98 ? -6.564 -2.439 2.830 1.00 97.25 98 CYS A C 1
ATOM 765 O O . CYS A 1 98 ? -6.745 -2.354 1.625 1.00 97.25 98 CYS A O 1
ATOM 767 N N . THR A 1 99 ? -7.591 -2.562 3.679 1.00 96.19 99 THR A N 1
ATOM 768 C CA . THR A 1 99 ? -8.990 -2.684 3.212 1.00 96.19 99 THR A CA 1
ATOM 769 C C . THR A 1 99 ? -9.850 -1.507 3.646 1.00 96.19 99 THR A C 1
ATOM 771 O O . THR A 1 99 ? -10.238 -0.681 2.823 1.00 96.19 99 THR A O 1
ATOM 774 N N . ALA A 1 100 ? -10.179 -1.411 4.940 1.00 95.25 100 ALA A N 1
ATOM 775 C CA . ALA A 1 100 ? -11.169 -0.439 5.395 1.00 95.25 100 ALA A CA 1
ATOM 776 C C . ALA A 1 100 ? -10.706 1.006 5.216 1.00 95.25 100 ALA A C 1
ATOM 778 O O . ALA A 1 100 ? -11.529 1.866 4.913 1.00 95.25 100 ALA A O 1
ATOM 779 N N . ARG A 1 101 ? -9.412 1.277 5.409 1.00 95.94 101 ARG A N 1
ATOM 780 C CA . ARG A 1 101 ? -8.879 2.624 5.252 1.00 95.94 101 ARG A CA 1
ATOM 781 C C . ARG A 1 101 ? -8.885 3.048 3.780 1.00 95.94 101 ARG A C 1
ATOM 783 O O . ARG A 1 101 ? -9.617 3.997 3.519 1.00 95.94 101 ARG A O 1
ATOM 790 N N . PRO A 1 102 ? -8.263 2.323 2.825 1.00 97.00 102 PRO A N 1
ATOM 791 C CA . PRO A 1 102 ? -8.338 2.694 1.411 1.00 97.00 102 PRO A CA 1
ATOM 792 C C . PRO A 1 102 ? -9.764 2.845 0.886 1.00 97.00 102 PRO A C 1
ATOM 794 O O . PRO A 1 102 ? -10.072 3.815 0.199 1.00 97.00 102 PRO A O 1
ATOM 797 N N . TYR A 1 103 ? -10.668 1.951 1.295 1.00 96.19 103 TYR A N 1
ATOM 798 C CA . TYR A 1 103 ? -12.077 2.031 0.914 1.00 96.19 103 TYR A CA 1
ATOM 799 C C . TYR A 1 103 ? -12.765 3.323 1.384 1.00 96.19 103 TYR A C 1
ATOM 801 O O . TYR A 1 103 ? -13.530 3.940 0.643 1.00 96.19 103 TYR A O 1
ATOM 809 N N . VAL A 1 104 ? -12.541 3.722 2.640 1.00 95.50 104 VAL A N 1
ATOM 810 C CA . VAL A 1 104 ? -13.248 4.857 3.253 1.00 95.50 104 VAL A CA 1
ATOM 811 C C . VAL A 1 104 ? -12.578 6.186 2.932 1.00 95.50 104 VAL A C 1
ATOM 813 O O . VAL A 1 104 ? -13.280 7.161 2.675 1.00 95.50 104 VAL A O 1
ATOM 816 N N . THR A 1 105 ? -11.245 6.247 2.969 1.00 95.81 105 THR A N 1
ATOM 817 C CA . THR A 1 105 ? -10.495 7.484 2.708 1.00 95.81 105 THR A CA 1
ATOM 818 C C . THR A 1 105 ? -10.317 7.753 1.225 1.00 95.81 105 THR A C 1
ATOM 820 O O . THR A 1 105 ? -9.980 8.882 0.885 1.00 95.81 105 THR A O 1
ATOM 823 N N . ARG A 1 106 ? -10.563 6.754 0.360 1.00 96.31 106 ARG A N 1
ATOM 824 C CA . ARG A 1 106 ? -10.376 6.861 -1.095 1.00 96.31 106 ARG A CA 1
ATOM 825 C C . ARG A 1 106 ? -8.942 7.268 -1.434 1.00 96.31 106 ARG A C 1
ATOM 827 O O . ARG A 1 106 ? -8.695 8.105 -2.292 1.00 96.31 106 ARG A O 1
ATOM 834 N N . ASP A 1 107 ? -7.996 6.702 -0.692 1.00 97.50 107 ASP A N 1
ATOM 835 C CA . ASP A 1 107 ? -6.569 7.003 -0.785 1.00 97.50 107 ASP A CA 1
ATOM 836 C C . ASP A 1 107 ? -5.764 5.737 -0.486 1.00 97.50 107 ASP A C 1
ATOM 838 O O . ASP A 1 107 ? -6.188 4.897 0.313 1.00 97.50 107 ASP A O 1
ATOM 842 N N . ILE A 1 108 ? -4.621 5.583 -1.141 1.00 98.38 108 ILE A N 1
ATOM 843 C CA . ILE A 1 108 ? -3.757 4.414 -0.997 1.00 98.38 108 ILE A CA 1
ATOM 844 C C . ILE A 1 108 ? -3.237 4.286 0.441 1.00 98.38 108 ILE A C 1
ATOM 846 O O . ILE A 1 108 ? -2.978 5.279 1.126 1.00 98.38 108 ILE A O 1
ATOM 850 N N . ASN A 1 109 ? -3.037 3.054 0.915 1.00 98.25 109 ASN A N 1
ATOM 851 C CA . ASN A 1 109 ? -2.355 2.829 2.189 1.00 98.25 109 ASN A CA 1
ATOM 852 C C . ASN A 1 109 ? -1.466 1.581 2.180 1.00 98.25 109 ASN A C 1
ATOM 854 O O . ASN A 1 109 ? -1.693 0.638 1.422 1.00 98.25 109 ASN A O 1
ATOM 858 N N . ILE A 1 110 ? -0.457 1.579 3.050 1.00 97.75 110 ILE A N 1
ATOM 859 C CA . ILE A 1 110 ? 0.553 0.525 3.180 1.00 97.75 110 ILE A CA 1
ATOM 860 C C . ILE A 1 110 ? 0.507 -0.107 4.576 1.00 97.75 110 ILE A C 1
ATOM 862 O O . ILE A 1 110 ? 0.187 0.551 5.565 1.00 97.75 110 ILE A O 1
ATOM 866 N N . SER A 1 111 ? 0.845 -1.391 4.651 1.00 98.06 111 SER A N 1
ATOM 867 C CA . SER A 1 111 ? 0.874 -2.187 5.871 1.00 98.06 111 SER A CA 1
ATOM 868 C C . SER A 1 111 ? 2.169 -2.976 5.988 1.00 98.06 111 SER A C 1
ATOM 870 O O . SER A 1 111 ? 2.640 -3.582 5.024 1.00 98.06 111 SER A O 1
ATOM 872 N N . LEU A 1 112 ? 2.694 -3.037 7.212 1.00 97.31 112 LEU A N 1
ATOM 873 C CA . LEU A 1 112 ? 3.806 -3.917 7.591 1.00 97.31 112 LEU A CA 1
ATOM 874 C C . LEU A 1 112 ? 3.355 -5.356 7.894 1.00 97.31 112 LEU A C 1
ATOM 876 O O . LEU A 1 112 ? 4.179 -6.190 8.268 1.00 97.31 112 LEU A O 1
ATOM 880 N N . LEU A 1 113 ? 2.059 -5.645 7.737 1.00 97.62 113 LEU A N 1
ATOM 881 C CA . LEU A 1 113 ? 1.384 -6.872 8.156 1.00 97.62 113 LEU A CA 1
ATOM 882 C C . LEU A 1 113 ? 1.422 -7.105 9.676 1.00 97.62 113 LEU A C 1
ATOM 884 O O . LEU A 1 113 ? 2.428 -6.910 10.348 1.00 97.62 113 LEU A O 1
ATOM 888 N N . CYS A 1 114 ? 0.304 -7.566 10.238 1.00 96.62 114 CYS A N 1
ATOM 889 C CA . CYS A 1 114 ? 0.188 -7.796 11.674 1.00 96.62 114 CYS A CA 1
ATOM 890 C C . CYS A 1 114 ? 0.533 -9.229 12.060 1.00 96.62 114 CYS A C 1
ATOM 892 O O . CYS A 1 114 ? 0.370 -10.158 11.265 1.00 96.62 114 CYS A O 1
ATOM 894 N N . ILE A 1 115 ? 0.929 -9.426 13.320 1.00 94.94 115 ILE A N 1
ATOM 895 C CA . ILE A 1 115 ? 1.277 -10.756 13.837 1.00 94.94 115 ILE A CA 1
ATOM 896 C C . ILE A 1 115 ? 0.142 -11.772 13.648 1.00 94.94 115 ILE A C 1
ATOM 898 O O . ILE A 1 115 ? 0.387 -12.928 13.312 1.00 94.94 115 ILE A O 1
ATOM 902 N N . GLY A 1 116 ? -1.112 -11.323 13.778 1.00 93.50 116 GLY A N 1
ATOM 903 C CA . GLY A 1 116 ? -2.287 -12.165 13.575 1.00 93.50 116 GLY A CA 1
ATOM 904 C C . GLY A 1 116 ? -2.365 -12.728 12.157 1.00 93.50 116 GLY A C 1
ATOM 905 O O . GLY A 1 116 ? -2.514 -13.935 11.987 1.00 93.50 116 GLY A O 1
ATOM 906 N N . THR A 1 117 ? -2.224 -11.883 11.128 1.00 94.19 117 THR A N 1
ATOM 907 C CA . THR A 1 117 ? -2.280 -12.361 9.738 1.00 94.19 117 THR A CA 1
ATOM 908 C C . THR A 1 117 ? -1.020 -13.127 9.345 1.00 94.19 117 THR A C 1
ATOM 910 O O . THR A 1 117 ? -1.147 -14.143 8.673 1.00 94.19 117 THR A O 1
ATOM 913 N N . ARG A 1 118 ? 0.165 -12.750 9.846 1.00 96.38 118 ARG A N 1
ATOM 914 C CA . ARG A 1 118 ? 1.403 -13.531 9.655 1.00 96.38 118 ARG A CA 1
ATOM 915 C C . ARG A 1 118 ? 1.249 -14.965 10.156 1.00 96.38 118 ARG A C 1
ATOM 917 O O . ARG A 1 118 ? 1.543 -15.904 9.431 1.00 96.38 118 ARG A O 1
ATOM 924 N N . HIS A 1 119 ? 0.691 -15.143 11.352 1.00 95.31 119 HIS A N 1
ATOM 925 C CA . HIS A 1 119 ? 0.467 -16.474 11.910 1.00 95.31 119 HIS A CA 1
ATOM 926 C C . HIS A 1 119 ? -0.650 -17.255 11.197 1.00 95.31 119 HIS A C 1
ATOM 928 O O . HIS A 1 119 ? -0.543 -18.463 11.021 1.00 95.31 119 HIS A O 1
ATOM 934 N N . ARG A 1 120 ? -1.737 -16.582 10.795 1.00 94.38 120 ARG A N 1
ATOM 935 C CA . ARG A 1 120 ? -2.935 -17.243 10.240 1.00 94.38 120 ARG A CA 1
ATOM 936 C C . ARG A 1 120 ? -2.857 -17.525 8.741 1.00 94.38 120 ARG A C 1
ATOM 938 O O . ARG A 1 120 ? -3.479 -18.481 8.296 1.00 94.38 120 ARG A O 1
ATOM 945 N N . ALA A 1 121 ? -2.158 -16.682 7.987 1.00 93.62 121 ALA A N 1
ATOM 946 C CA . ALA A 1 121 ? -2.034 -16.769 6.532 1.00 93.62 121 ALA A CA 1
ATOM 947 C C . ALA A 1 121 ? -0.602 -17.088 6.066 1.00 93.62 121 ALA A C 1
ATOM 949 O O . ALA A 1 121 ? -0.402 -17.342 4.886 1.00 93.62 121 ALA A O 1
ATOM 950 N N . GLY A 1 122 ? 0.377 -17.124 6.979 1.00 94.56 122 GLY A N 1
ATOM 951 C CA . GLY A 1 122 ? 1.731 -17.599 6.686 1.00 94.56 122 GLY A CA 1
ATOM 952 C C . GLY A 1 122 ? 2.665 -16.568 6.052 1.00 94.56 122 GLY A C 1
ATOM 953 O O . GLY A 1 122 ? 3.647 -16.969 5.439 1.00 94.56 122 GLY A O 1
ATOM 954 N N . TRP A 1 123 ? 2.385 -15.268 6.189 1.00 95.81 123 TRP A N 1
ATOM 955 C CA . TRP A 1 123 ? 3.213 -14.230 5.568 1.00 95.81 123 TRP A CA 1
ATOM 956 C C . TRP A 1 123 ? 4.638 -14.163 6.148 1.00 95.81 123 TRP A C 1
ATOM 958 O O . TRP A 1 123 ? 4.819 -14.075 7.370 1.00 95.81 123 TRP A O 1
ATOM 968 N N . GLY A 1 124 ? 5.636 -14.130 5.265 1.00 96.56 124 GLY A N 1
ATOM 969 C CA . GLY A 1 124 ? 7.069 -14.060 5.550 1.00 96.56 124 GLY A CA 1
ATOM 970 C C . GLY A 1 124 ? 7.536 -12.687 6.033 1.00 96.56 124 GLY A C 1
ATOM 971 O O . GLY A 1 124 ? 6.909 -11.665 5.761 1.00 96.56 124 GLY A O 1
ATOM 972 N N . ASN A 1 125 ? 8.640 -12.643 6.785 1.00 96.62 125 ASN A N 1
ATOM 973 C CA . ASN A 1 125 ? 9.133 -11.430 7.463 1.00 96.62 125 ASN A CA 1
ATOM 974 C C . ASN A 1 125 ? 9.455 -10.260 6.518 1.00 96.62 125 ASN A C 1
ATOM 976 O O . ASN A 1 125 ? 9.449 -9.109 6.944 1.00 96.62 125 ASN A O 1
ATOM 980 N N . ASP A 1 126 ? 9.737 -10.558 5.257 1.00 97.44 126 ASP A N 1
ATOM 981 C CA . ASP A 1 126 ? 10.046 -9.622 4.183 1.00 97.44 126 ASP A CA 1
ATOM 982 C C . ASP A 1 126 ? 8.823 -9.260 3.329 1.00 97.44 126 ASP A C 1
ATOM 984 O O . ASP A 1 126 ? 8.973 -8.617 2.295 1.00 97.44 126 ASP A O 1
ATOM 988 N N . GLU A 1 127 ? 7.615 -9.634 3.754 1.00 98.00 127 GLU A N 1
ATOM 989 C CA . GLU A 1 127 ? 6.370 -9.268 3.085 1.00 98.00 127 GLU A CA 1
ATOM 990 C C . GLU A 1 127 ? 5.684 -8.074 3.755 1.00 98.00 127 GLU A C 1
ATOM 992 O O . GLU A 1 127 ? 5.612 -7.946 4.982 1.00 98.00 127 GLU A O 1
ATOM 997 N N . MET A 1 128 ? 5.139 -7.218 2.901 1.00 98.38 128 MET A N 1
ATOM 998 C CA . MET A 1 128 ? 4.320 -6.051 3.185 1.00 98.38 128 MET A CA 1
ATOM 999 C C . MET A 1 128 ? 3.059 -6.106 2.318 1.00 98.38 128 MET A C 1
ATOM 1001 O O . MET A 1 128 ? 2.953 -6.921 1.400 1.00 98.38 128 MET A O 1
ATOM 1005 N N . ALA A 1 129 ? 2.097 -5.227 2.586 1.00 98.19 129 ALA A N 1
ATOM 1006 C CA . ALA A 1 129 ? 0.909 -5.116 1.752 1.00 98.19 129 ALA A CA 1
ATOM 1007 C C . ALA A 1 129 ? 0.532 -3.669 1.448 1.00 98.19 129 ALA A C 1
ATOM 1009 O O . ALA A 1 129 ? 0.792 -2.760 2.235 1.00 98.19 129 ALA A O 1
ATOM 1010 N N . VAL A 1 130 ? -0.119 -3.471 0.307 1.00 98.50 130 VAL A N 1
ATOM 1011 C CA . VAL A 1 130 ? -0.690 -2.198 -0.129 1.00 98.50 130 VAL A CA 1
ATOM 1012 C C . VAL A 1 130 ? -2.159 -2.419 -0.459 1.00 98.50 130 VAL A C 1
ATOM 1014 O O . VAL A 1 130 ? -2.517 -3.409 -1.097 1.00 98.50 130 VAL A O 1
ATOM 1017 N N . GLY A 1 131 ? -3.007 -1.499 -0.011 1.00 98.38 131 GLY A N 1
ATOM 1018 C CA . GLY A 1 131 ? -4.392 -1.408 -0.446 1.00 98.38 131 GLY A CA 1
ATOM 1019 C C . GLY A 1 131 ? -4.573 -0.206 -1.358 1.00 98.38 131 GLY A C 1
ATOM 1020 O O . GLY A 1 131 ? -4.300 0.920 -0.940 1.00 98.38 131 GLY A O 1
ATOM 1021 N N . VAL A 1 132 ? -5.023 -0.451 -2.587 1.00 98.50 132 VAL A N 1
ATOM 1022 C CA . VAL A 1 132 ? -5.221 0.578 -3.616 1.00 98.50 132 VAL A CA 1
ATOM 1023 C C . VAL A 1 132 ? -6.714 0.695 -3.932 1.00 98.50 132 VAL A C 1
ATOM 1025 O O . VAL A 1 132 ? -7.306 -0.299 -4.354 1.00 98.50 132 VAL A O 1
ATOM 1028 N N . PRO A 1 133 ? -7.347 1.863 -3.742 1.00 97.69 133 PRO A N 1
ATOM 1029 C CA . PRO A 1 133 ? -8.728 2.095 -4.163 1.00 97.69 133 PRO A CA 1
ATOM 1030 C C . PRO A 1 133 ? -8.917 1.870 -5.668 1.00 97.69 133 PRO A C 1
ATOM 1032 O O . PRO A 1 133 ? -8.023 2.163 -6.467 1.00 97.69 133 PRO A O 1
ATOM 1035 N N . GLN A 1 134 ? -10.094 1.378 -6.059 1.00 95.81 134 GLN A N 1
ATOM 1036 C CA . GLN A 1 134 ? -10.427 1.037 -7.447 1.00 95.81 134 GLN A CA 1
ATOM 1037 C C . GLN A 1 134 ? -10.072 2.149 -8.440 1.00 95.81 134 GLN A C 1
ATOM 1039 O O . GLN A 1 134 ? -9.488 1.893 -9.493 1.00 95.81 134 GLN A O 1
ATOM 1044 N N . GLU A 1 135 ? -10.456 3.378 -8.106 1.00 96.06 135 GLU A N 1
ATOM 1045 C CA . GLU A 1 135 ? -10.303 4.564 -8.942 1.00 96.06 135 GLU A CA 1
ATOM 1046 C C . GLU A 1 135 ? -8.843 4.948 -9.210 1.00 96.06 135 GLU A C 1
ATOM 1048 O O . GLU A 1 135 ? -8.576 5.583 -10.220 1.00 96.06 135 GLU A O 1
ATOM 1053 N N . GLN A 1 136 ? -7.906 4.531 -8.354 1.00 97.69 136 GLN A N 1
ATOM 1054 C CA . GLN A 1 136 ? -6.481 4.872 -8.451 1.00 97.69 136 GLN A CA 1
ATOM 1055 C C . GLN A 1 136 ? -5.648 3.756 -9.084 1.00 97.69 136 GLN A C 1
ATOM 1057 O O . GLN A 1 136 ? -4.511 3.980 -9.485 1.00 97.69 136 GLN A O 1
ATOM 1062 N N . PHE A 1 137 ? -6.177 2.533 -9.171 1.00 97.56 137 PHE A N 1
ATOM 1063 C CA . PHE A 1 137 ? -5.370 1.371 -9.544 1.00 97.56 137 PHE A CA 1
ATOM 1064 C C . PHE A 1 137 ? -4.735 1.490 -10.938 1.00 97.56 137 PHE A C 1
ATOM 1066 O O . PHE A 1 137 ? -3.570 1.140 -11.110 1.00 97.56 137 PHE A O 1
ATOM 1073 N N . ALA A 1 138 ? -5.472 2.011 -11.924 1.00 97.19 138 ALA A N 1
ATOM 1074 C CA . ALA A 1 138 ? -4.942 2.204 -13.274 1.00 97.19 138 ALA A CA 1
ATOM 1075 C C . ALA A 1 138 ? -3.810 3.244 -13.304 1.00 97.19 138 ALA A C 1
ATOM 1077 O O . ALA A 1 138 ? -2.768 2.983 -13.905 1.00 97.19 138 ALA A O 1
ATOM 1078 N N . ASP A 1 139 ? -3.985 4.363 -12.600 1.00 98.44 139 ASP A N 1
ATOM 1079 C CA . ASP A 1 139 ? -2.986 5.430 -12.496 1.00 98.44 139 ASP A CA 1
ATOM 1080 C C . ASP A 1 139 ? -1.733 4.932 -11.770 1.00 98.44 139 ASP A C 1
ATOM 1082 O O . ASP A 1 139 ? -0.617 5.187 -12.209 1.00 98.44 139 ASP A O 1
ATOM 1086 N N . VAL A 1 140 ? -1.887 4.129 -10.713 1.00 98.56 140 VAL A N 1
ATOM 1087 C CA . VAL A 1 140 ? -0.756 3.484 -10.029 1.00 98.56 140 VAL A CA 1
ATOM 1088 C C . VAL A 1 140 ? 0.042 2.603 -10.991 1.00 98.56 140 VAL A C 1
ATOM 1090 O O . VAL A 1 140 ? 1.272 2.676 -11.010 1.00 98.56 140 VAL A O 1
ATOM 1093 N N . VAL A 1 141 ? -0.631 1.777 -11.798 1.00 97.75 141 VAL A N 1
ATOM 1094 C CA . VAL A 1 141 ? 0.031 0.909 -12.784 1.00 97.75 141 VAL A CA 1
ATOM 1095 C C . VAL A 1 141 ? 0.754 1.737 -13.845 1.00 97.75 141 VAL A C 1
ATOM 1097 O O . VAL A 1 141 ? 1.922 1.462 -14.130 1.00 97.75 141 VAL A O 1
ATOM 1100 N N . ASP A 1 142 ? 0.103 2.760 -14.401 1.00 98.31 142 ASP A N 1
ATOM 1101 C CA . ASP A 1 142 ? 0.734 3.654 -15.374 1.00 98.31 142 ASP A CA 1
ATOM 1102 C C . ASP A 1 142 ? 1.935 4.382 -14.759 1.00 98.31 142 ASP A C 1
ATOM 1104 O O . ASP A 1 142 ? 3.029 4.324 -15.311 1.00 98.31 142 ASP A O 1
ATOM 1108 N N . GLY A 1 143 ? 1.796 4.960 -13.568 1.00 98.44 143 GLY A N 1
ATOM 1109 C CA . GLY A 1 143 ? 2.878 5.654 -12.876 1.00 98.44 143 GLY A CA 1
ATOM 1110 C C . GLY A 1 143 ? 4.079 4.753 -12.580 1.00 98.44 143 GLY A C 1
ATOM 1111 O O . GLY A 1 143 ? 5.226 5.198 -12.698 1.00 98.44 143 GLY A O 1
ATOM 1112 N N . ILE A 1 144 ? 3.864 3.467 -12.264 1.00 98.19 144 ILE A N 1
ATOM 1113 C CA . ILE A 1 144 ? 4.961 2.488 -12.188 1.00 98.19 144 ILE A CA 1
ATOM 1114 C C . ILE A 1 144 ? 5.674 2.435 -13.539 1.00 98.19 144 ILE A C 1
ATOM 1116 O O . ILE A 1 144 ? 6.890 2.619 -13.568 1.00 98.19 144 ILE A O 1
ATOM 1120 N N . VAL A 1 145 ? 4.940 2.236 -14.640 1.00 97.62 145 VAL A N 1
ATOM 1121 C CA . VAL A 1 145 ? 5.496 2.124 -15.999 1.00 97.62 145 VAL A CA 1
ATOM 1122 C C . VAL A 1 145 ? 6.247 3.390 -16.418 1.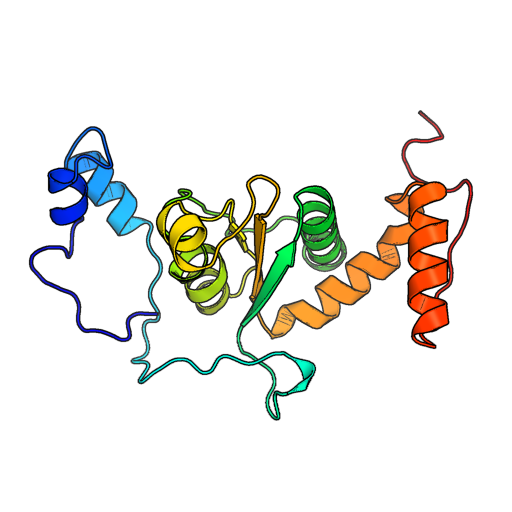00 97.62 145 VAL A C 1
ATOM 1124 O O . VAL A 1 145 ? 7.395 3.293 -16.860 1.00 97.62 145 VAL A O 1
ATOM 1127 N N . GLN A 1 146 ? 5.655 4.571 -16.224 1.00 97.56 146 GLN A N 1
ATOM 1128 C CA . GLN A 1 146 ? 6.255 5.857 -16.597 1.00 97.56 146 GLN A CA 1
ATOM 1129 C C . GLN A 1 146 ? 7.561 6.133 -15.849 1.00 97.56 146 GLN A C 1
ATOM 1131 O O . GLN A 1 146 ? 8.457 6.787 -16.382 1.00 97.56 146 GLN A O 1
ATOM 1136 N N . THR A 1 147 ? 7.699 5.607 -14.630 1.00 97.25 147 THR A N 1
ATOM 1137 C CA . THR A 1 147 ? 8.870 5.838 -13.774 1.00 97.25 147 THR A CA 1
ATOM 1138 C C . THR A 1 147 ? 9.924 4.731 -13.837 1.00 97.25 147 THR A C 1
ATOM 1140 O O . THR A 1 147 ? 10.965 4.869 -13.196 1.00 97.25 147 THR A O 1
ATOM 1143 N N . ILE A 1 148 ? 9.725 3.654 -14.618 1.00 97.25 148 ILE A N 1
ATOM 1144 C CA . ILE A 1 148 ? 10.705 2.549 -14.742 1.00 97.25 148 ILE A CA 1
ATOM 1145 C C . ILE A 1 148 ? 12.080 3.071 -15.131 1.00 97.25 148 ILE A C 1
ATOM 1147 O O . ILE A 1 148 ? 13.086 2.665 -14.559 1.00 97.25 148 ILE A O 1
ATOM 1151 N N . ASN A 1 149 ? 12.130 3.973 -16.108 1.00 96.44 149 ASN A N 1
ATOM 1152 C CA . ASN A 1 149 ? 13.397 4.478 -16.605 1.00 96.44 149 ASN A CA 1
ATOM 1153 C C . ASN A 1 149 ? 14.137 5.215 -15.485 1.00 96.44 149 ASN A C 1
ATOM 1155 O O . ASN A 1 149 ? 15.236 4.821 -15.122 1.00 96.44 149 ASN A O 1
ATOM 1159 N N . GLN A 1 150 ? 13.489 6.189 -14.858 1.00 95.81 150 GLN A N 1
ATOM 1160 C CA . GLN A 1 150 ? 14.083 7.027 -13.825 1.00 95.81 150 GLN A CA 1
ATOM 1161 C C . GLN A 1 150 ? 14.463 6.243 -12.566 1.00 95.81 150 GLN A C 1
ATOM 1163 O O . GLN A 1 150 ? 15.501 6.544 -11.990 1.00 95.81 150 GLN A O 1
ATOM 1168 N N . MET A 1 151 ? 13.660 5.265 -12.137 1.00 96.00 151 MET A N 1
ATOM 1169 C CA . MET A 1 151 ? 13.778 4.671 -10.797 1.00 96.00 151 MET A CA 1
ATOM 1170 C C . MET A 1 151 ? 14.506 3.321 -10.762 1.00 96.00 151 MET A C 1
ATOM 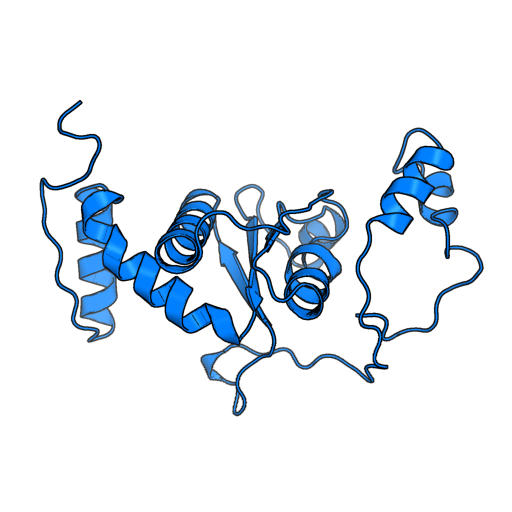1172 O O . MET A 1 151 ? 15.092 2.970 -9.739 1.00 96.00 151 MET A O 1
ATOM 1176 N N . GLU A 1 152 ? 14.487 2.545 -11.848 1.00 97.00 152 GLU A N 1
ATOM 1177 C CA . GLU A 1 152 ? 15.022 1.179 -11.841 1.00 97.00 152 GLU A CA 1
ATOM 1178 C C . GLU A 1 152 ? 16.503 1.116 -12.236 1.00 97.00 152 GLU A C 1
ATOM 1180 O O . GLU A 1 152 ? 17.003 1.874 -13.075 1.00 97.00 152 GLU A O 1
ATOM 1185 N N . SER A 1 153 ? 17.215 0.152 -11.654 1.00 95.62 153 SER A N 1
ATOM 1186 C CA . SER A 1 153 ? 18.561 -0.213 -12.100 1.00 95.62 153 SER A CA 1
ATOM 1187 C C . SER A 1 153 ? 18.503 -0.942 -13.444 1.00 95.62 153 SER A C 1
ATOM 1189 O O . SER A 1 153 ? 17.477 -1.523 -13.801 1.00 95.62 153 SER A O 1
ATOM 1191 N N . ASP A 1 154 ? 19.611 -0.979 -14.184 1.00 96.31 154 ASP A N 1
ATOM 1192 C CA . ASP A 1 154 ? 19.668 -1.744 -15.437 1.00 96.31 154 ASP A CA 1
ATOM 1193 C C . ASP A 1 154 ? 19.434 -3.249 -15.215 1.00 96.31 154 ASP A C 1
ATOM 1195 O O . ASP A 1 154 ? 18.763 -3.896 -16.018 1.00 96.31 154 ASP A O 1
ATOM 1199 N N . ALA A 1 155 ? 19.883 -3.792 -14.078 1.00 96.25 155 ALA A N 1
ATOM 1200 C CA . ALA A 1 155 ? 19.602 -5.175 -13.694 1.00 96.25 155 ALA A CA 1
ATOM 1201 C C . ALA A 1 155 ? 18.092 -5.429 -13.522 1.00 96.25 155 ALA A C 1
ATOM 1203 O O . ALA A 1 155 ? 17.555 -6.405 -14.055 1.00 96.25 155 ALA A O 1
ATOM 1204 N N . ASN A 1 156 ? 17.381 -4.525 -12.841 1.00 96.94 156 ASN A N 1
ATOM 1205 C CA . ASN A 1 156 ? 15.929 -4.625 -12.689 1.00 96.94 156 ASN A CA 1
ATOM 1206 C C . ASN A 1 156 ? 15.207 -4.416 -14.023 1.00 96.94 156 ASN A C 1
ATOM 1208 O O . ASN A 1 156 ? 14.261 -5.141 -14.331 1.00 96.94 156 ASN A O 1
ATOM 1212 N N . LYS A 1 157 ? 15.668 -3.472 -14.847 1.00 97.62 157 LYS A N 1
ATOM 1213 C CA . LYS A 1 157 ? 15.137 -3.214 -16.191 1.00 97.62 157 LYS A CA 1
ATOM 1214 C C . LYS A 1 157 ? 15.211 -4.447 -17.086 1.00 97.62 157 LYS A C 1
ATOM 1216 O O . LYS A 1 157 ? 14.225 -4.748 -17.757 1.00 97.62 157 LYS A O 1
ATOM 1221 N N . GLU A 1 158 ? 16.310 -5.201 -17.056 1.00 97.69 158 GLU A N 1
ATOM 1222 C CA . GLU A 1 158 ? 16.406 -6.476 -17.782 1.00 97.69 158 GLU A CA 1
ATOM 1223 C C . GLU A 1 158 ? 15.383 -7.503 -17.280 1.00 97.69 158 GLU A C 1
ATOM 1225 O O . GLU A 1 158 ? 14.675 -8.136 -18.072 1.00 97.69 158 GLU A O 1
ATOM 1230 N N . MET A 1 159 ? 15.231 -7.633 -15.958 1.00 97.56 159 MET A N 1
ATOM 1231 C CA . MET A 1 159 ? 14.222 -8.520 -15.372 1.00 97.56 159 MET A CA 1
ATOM 1232 C C . MET A 1 159 ? 12.793 -8.126 -15.770 1.00 97.56 159 MET A C 1
ATOM 1234 O O . MET A 1 159 ? 11.992 -8.996 -16.123 1.00 97.56 159 MET A O 1
ATOM 1238 N N . ILE A 1 160 ? 12.470 -6.832 -15.728 1.00 97.06 160 ILE A N 1
ATOM 1239 C CA . ILE A 1 160 ? 11.161 -6.293 -16.119 1.00 97.06 160 ILE A CA 1
ATOM 1240 C C . ILE A 1 160 ? 10.914 -6.567 -17.603 1.00 97.06 160 ILE A C 1
ATOM 1242 O O . ILE A 1 160 ? 9.894 -7.164 -17.951 1.00 97.06 160 ILE A O 1
ATOM 1246 N N . LYS A 1 161 ? 11.869 -6.213 -18.472 1.00 97.31 161 LYS A N 1
ATOM 1247 C CA . LYS A 1 161 ? 11.789 -6.431 -19.922 1.00 97.31 161 LYS A CA 1
ATOM 1248 C C . LYS A 1 161 ? 11.533 -7.899 -20.258 1.00 97.31 161 LYS A C 1
ATOM 1250 O O . LYS A 1 161 ? 10.671 -8.194 -21.086 1.00 97.31 161 LYS A O 1
ATOM 1255 N N . LYS A 1 162 ? 12.229 -8.823 -19.586 1.00 97.50 162 LYS A N 1
ATOM 1256 C CA . LYS A 1 162 ? 12.013 -10.269 -19.734 1.00 97.50 162 LYS A CA 1
ATOM 1257 C C . LYS A 1 162 ? 10.588 -10.671 -19.341 1.00 97.50 162 LYS A C 1
ATOM 1259 O O . LYS A 1 162 ? 9.901 -11.289 -20.147 1.00 97.50 162 LYS A O 1
ATOM 1264 N N . LYS A 1 163 ? 10.121 -10.285 -18.148 1.00 96.88 163 LYS A N 1
ATOM 1265 C CA . LYS A 1 163 ? 8.773 -10.634 -17.655 1.00 96.88 163 LYS A CA 1
ATOM 1266 C C . LYS A 1 163 ? 7.656 -10.101 -18.558 1.00 96.88 163 LYS A C 1
ATOM 1268 O O . LYS A 1 163 ? 6.689 -10.813 -18.808 1.00 96.88 163 LYS A O 1
ATOM 1273 N N . PHE A 1 164 ? 7.792 -8.873 -19.055 1.00 96.38 164 PHE A N 1
ATOM 1274 C CA . PHE A 1 164 ? 6.816 -8.259 -19.962 1.00 96.38 164 PHE A CA 1
ATOM 1275 C C . PHE A 1 164 ? 6.786 -8.962 -21.321 1.00 96.38 164 PHE A C 1
ATOM 1277 O O . PHE A 1 164 ? 5.706 -9.272 -21.825 1.00 96.38 164 PHE A O 1
ATOM 1284 N N . ARG A 1 165 ? 7.958 -9.309 -21.870 1.00 96.69 165 ARG A N 1
ATOM 1285 C CA . ARG A 1 165 ? 8.063 -10.112 -23.095 1.00 96.69 165 ARG A CA 1
ATOM 1286 C C . ARG A 1 165 ? 7.387 -11.474 -22.940 1.00 96.69 165 ARG A C 1
ATOM 1288 O O . ARG A 1 165 ? 6.612 -11.852 -23.808 1.00 96.69 165 ARG A O 1
ATOM 1295 N N . ASP A 1 166 ? 7.624 -12.175 -21.832 1.00 97.25 166 ASP A N 1
ATOM 1296 C CA . ASP A 1 166 ? 7.040 -13.501 -21.571 1.00 97.25 166 ASP A CA 1
ATOM 1297 C C . ASP A 1 166 ? 5.497 -13.451 -21.434 1.00 97.25 166 ASP A C 1
ATOM 1299 O O . ASP A 1 166 ? 4.820 -14.471 -21.553 1.00 97.25 166 ASP A O 1
ATOM 1303 N N . LYS A 1 167 ? 4.927 -12.257 -21.212 1.00 95.25 167 LYS A N 1
ATOM 1304 C CA . LYS A 1 167 ? 3.481 -11.984 -21.159 1.00 95.25 167 LYS A CA 1
ATOM 1305 C C . LYS A 1 167 ? 2.934 -11.286 -22.413 1.00 95.25 167 LYS A C 1
ATOM 1307 O O . LYS A 1 167 ? 1.753 -10.959 -22.438 1.00 95.25 167 LYS A O 1
ATOM 1312 N N . ASN A 1 168 ? 3.758 -11.070 -23.442 1.00 96.56 168 ASN A N 1
ATOM 1313 C CA . ASN A 1 168 ? 3.417 -10.317 -24.657 1.00 96.56 168 ASN A CA 1
ATOM 1314 C C . ASN A 1 168 ? 2.911 -8.884 -24.389 1.00 96.56 168 ASN A C 1
ATOM 1316 O O . ASN A 1 168 ? 2.071 -8.370 -25.126 1.00 96.56 168 ASN A O 1
ATOM 1320 N N . ILE A 1 169 ? 3.426 -8.229 -23.345 1.00 93.88 169 ILE A N 1
ATOM 1321 C CA . ILE A 1 169 ? 3.083 -6.843 -23.012 1.00 93.88 169 ILE A CA 1
ATOM 1322 C C . ILE A 1 169 ? 4.180 -5.924 -23.573 1.00 93.88 169 ILE A C 1
ATOM 1324 O O . ILE A 1 169 ? 5.339 -6.049 -23.162 1.00 93.88 169 ILE A O 1
ATOM 1328 N N . PRO A 1 170 ? 3.867 -5.008 -24.508 1.00 93.56 170 PRO A N 1
ATOM 1329 C CA . PRO A 1 170 ? 4.858 -4.092 -25.056 1.00 93.56 170 PRO A CA 1
ATOM 1330 C C . PRO A 1 170 ? 5.308 -3.087 -23.992 1.00 93.56 170 PRO A C 1
ATOM 1332 O O . PRO A 1 170 ? 4.493 -2.532 -23.257 1.00 93.56 170 PRO A O 1
ATOM 1335 N N . ILE A 1 171 ? 6.615 -2.830 -23.926 1.00 94.75 171 ILE A N 1
ATOM 1336 C CA . ILE A 1 171 ? 7.192 -1.849 -23.006 1.00 94.75 171 ILE A CA 1
ATOM 1337 C C . ILE A 1 171 ? 8.456 -1.219 -23.596 1.00 94.75 171 ILE A C 1
ATOM 1339 O O . ILE A 1 171 ? 9.274 -1.903 -24.212 1.00 94.75 171 ILE A O 1
ATOM 1343 N N . SER A 1 172 ? 8.618 0.092 -23.402 1.00 93.88 172 SER A N 1
ATOM 1344 C CA . SER A 1 172 ? 9.797 0.846 -23.837 1.00 93.88 172 SER A CA 1
ATOM 1345 C C . SER A 1 172 ? 10.687 1.168 -22.638 1.00 93.88 172 SER A C 1
ATOM 1347 O O . SER A 1 172 ? 10.289 1.917 -21.745 1.00 93.88 172 SER A O 1
ATOM 1349 N N . ILE A 1 173 ? 11.890 0.589 -22.611 1.00 95.62 173 ILE A N 1
ATOM 1350 C CA . ILE A 1 173 ? 12.851 0.723 -21.508 1.00 95.62 173 ILE A CA 1
ATOM 1351 C C . ILE A 1 173 ? 14.170 1.288 -22.032 1.00 95.62 173 ILE A C 1
ATOM 1353 O O . ILE A 1 173 ? 14.702 0.826 -23.043 1.00 95.62 173 ILE A O 1
ATOM 1357 N N . ARG A 1 174 ? 14.697 2.275 -21.308 1.00 95.50 174 ARG A N 1
ATOM 1358 C CA . ARG A 1 174 ? 15.960 2.971 -21.553 1.00 95.50 174 ARG A CA 1
ATOM 1359 C C . ARG A 1 174 ? 16.991 2.499 -20.529 1.00 95.50 174 ARG A C 1
ATOM 1361 O O . ARG A 1 174 ? 16.822 2.720 -19.326 1.00 95.50 174 ARG A O 1
ATOM 1368 N N . PHE A 1 175 ? 18.040 1.843 -21.005 1.00 94.81 175 PHE A N 1
ATOM 1369 C CA . PHE A 1 175 ? 19.179 1.433 -20.180 1.00 94.81 175 PHE A CA 1
ATOM 1370 C C . PHE A 1 175 ? 20.137 2.601 -19.954 1.00 94.81 175 PHE A C 1
ATOM 1372 O O . PHE A 1 175 ? 20.126 3.553 -20.736 1.00 94.81 175 PHE A O 1
ATOM 1379 N N . HIS A 1 176 ? 20.928 2.536 -18.882 1.00 93.25 176 HIS A N 1
ATOM 1380 C CA . HIS A 1 176 ? 21.890 3.575 -18.490 1.00 93.25 176 HIS A CA 1
ATOM 1381 C C . HIS A 1 176 ? 21.254 4.958 -18.302 1.00 93.25 176 HIS A C 1
ATOM 1383 O O . HIS A 1 176 ? 21.861 5.990 -18.560 1.00 93.25 176 HIS A O 1
ATOM 1389 N N . TYR A 1 177 ? 19.987 4.972 -17.897 1.00 91.31 177 TYR A N 1
ATOM 1390 C CA . TYR A 1 177 ? 19.208 6.187 -17.726 1.00 91.31 177 TYR A CA 1
ATOM 1391 C C . TYR A 1 177 ? 18.331 6.018 -16.498 1.00 91.31 177 TYR A C 1
ATOM 1393 O O . TYR A 1 177 ? 17.226 5.509 -16.633 1.00 91.31 177 TYR A O 1
ATOM 1401 N N . ASN A 1 178 ? 18.846 6.348 -15.316 1.00 92.56 178 ASN A N 1
ATOM 1402 C CA . ASN A 1 178 ? 18.105 6.431 -14.056 1.00 92.56 178 ASN A CA 1
ATOM 1403 C C . ASN A 1 178 ? 18.664 7.607 -13.227 1.00 92.56 178 ASN A C 1
ATOM 1405 O O . ASN A 1 178 ? 19.758 8.093 -13.507 1.00 92.56 178 ASN A O 1
ATOM 1409 N N . TYR A 1 179 ? 17.900 8.116 -12.259 1.00 88.81 179 TYR A N 1
ATOM 1410 C CA . TYR A 1 179 ? 18.168 9.444 -11.682 1.00 88.81 179 TYR A CA 1
ATOM 1411 C C . TYR A 1 179 ? 19.417 9.515 -10.786 1.00 88.81 179 TYR A C 1
ATOM 1413 O O . TYR A 1 179 ? 19.866 10.611 -10.471 1.00 88.81 179 TYR A O 1
ATOM 1421 N N . TYR A 1 180 ? 19.951 8.371 -10.350 1.00 85.38 180 TYR A N 1
ATOM 1422 C CA . TYR A 1 180 ? 21.039 8.286 -9.369 1.00 85.38 180 TYR A CA 1
ATOM 1423 C C . TYR A 1 180 ? 22.386 7.860 -9.966 1.00 85.38 180 TYR A C 1
ATOM 1425 O O . TYR A 1 180 ? 23.345 7.687 -9.222 1.00 85.38 180 TYR A O 1
ATOM 1433 N N . MET A 1 181 ? 22.477 7.669 -11.285 1.00 80.00 181 MET A N 1
ATOM 1434 C CA . MET A 1 181 ? 23.747 7.347 -11.956 1.00 80.00 181 MET A CA 1
ATOM 1435 C C . MET A 1 181 ? 24.570 8.592 -12.324 1.00 80.00 181 MET A C 1
ATOM 1437 O O . MET A 1 181 ? 25.762 8.459 -12.577 1.00 80.00 181 MET A O 1
ATOM 1441 N N . ASP A 1 182 ? 23.959 9.782 -12.303 1.00 66.38 182 ASP A N 1
ATOM 1442 C CA . ASP A 1 182 ? 24.622 11.075 -12.549 1.00 66.38 182 ASP A CA 1
ATOM 1443 C C . ASP A 1 182 ? 25.072 11.779 -11.243 1.00 66.38 182 ASP A C 1
ATOM 1445 O O . ASP A 1 182 ? 25.388 12.970 -11.259 1.00 66.38 182 ASP A O 1
ATOM 1449 N N . CYS A 1 183 ? 25.044 11.072 -10.105 1.00 54.81 183 CYS A N 1
ATOM 1450 C CA . CYS A 1 183 ? 25.336 11.597 -8.762 1.00 54.81 183 CYS A CA 1
ATOM 1451 C C . CYS A 1 183 ? 26.737 11.221 -8.269 1.00 54.81 183 CYS A C 1
ATOM 1453 O O . CYS A 1 183 ? 27.124 10.042 -8.436 1.00 54.81 183 CYS A O 1
#

InterPro domains:
  IPR003748 Protein of unknown function DUF169 [PF02596] (1-142)
  IPR003748 Protein of unknown function DUF169 [PTHR37954] (1-166)

Organism: NCBI:txid651822

Secondary structure (DSSP, 8-state):
---SPP-GGGTTSHHHHHTTSSSSHHHHHHHHHH----SS---------GGG-SS--SEEEEEE-HHHHHHHHHHHHHHH-S-S-----SSSIIIIIIIIHHHHHTS-EEE---HHHHHHH---TT-EEEEEEHHHHHHHHHHHHHHHHHH--HHHHHHHHHHHHHTT------TT--TTS--

Radius of gyration: 19.07 Å; chains: 1; bounding box: 49×31×54 Å

Foldseek 3Di:
DCQDPQDPCCQQQNVVQVVPVDPHSVVSRVVSVLFFADPDHDNDDDDDDPVPDPDQDQKDKDKDFPVVVVLLQQLLCQPPNHWPQEDEDQACACNTQQPRRCNRVVTKYKHQHHPVCCVVVVDDNRMIMIIHGRVRPVSSVVSSQVCCQAAPALVVVVVVVVVCVVVVHDHDHDHPGYNPNVD

Sequence (183 aa):
MGIDPSDPKNAHGENWARLKLYDSEKVAADVRKGLTYSKEPKYGLFLAPIEDMDKRPDVVLIVANPYNCMRIIQGYAYHHGMPASINMIGNQAVCLECTARPYVTRDINISLLCIGTRHRAGWGNDEMAVGVPQEQFADVVDGIVQTINQMESDANKEMIKKKFRDKNIPISIRFHYNYYMDC